Protein AF-A0A415ZKN6-F1 (afdb_monomer_lite)

Sequence (195 aa):
MIEQSSDIPFAVRVTPSPTLRLGMPMLWKLNRSRQDRISTGPELAVTGLQQKRRTMRYVYVLDMNGEPLMPTCRYGKVRRMLKSGQAKAVDTLPFTIQLLKPTKTRILQPVIAGQDPGRTNIGMAAVRSDGTELYRAHIETRNKEIVSLMNDRRSFRQASRRGERLARKRLAKKLHTTAKHLNAGSCRDARNRWQ

pLDDT: mean 75.55, std 24.26, range [34.19, 98.12]

Secondary structure (DSSP, 8-state):
---------------PPPP-------------------------------------PPEEEE-TTS-EEEEE--HHHHHHHHHTTSEEEEEETTEEEEESS--S------EEEEEEE-SSEEEEEEEETTS-EEEEEEEE-THHHHHHHHHHHHHHHHHHHHTHHHHHHHHHHHTT-------TTTTSTTSSS--

Foldseek 3Di:
DDDDDDDDDDDDDDDDDDDDDDDDDDDDDDDDDDDDDDDDDDPPPPVPPVVPPPPQQWEWEAELVRHTADTDSPVVVVVVCCVVVQWDFDDVVSTYIYGNDGDPDGDHADWDWDWDDDQFKIWIWIAGPVRDTNDIDIDGDPNVCVVVVVVVVVVVVVCVVVPPVVVVVVVCVVVVVPDDDPPPPPPPPPPPPPD

Structure (mmCIF, N/CA/C/O backbone):
data_AF-A0A415ZKN6-F1
#
_entry.id   AF-A0A415ZKN6-F1
#
loop_
_atom_site.group_PDB
_atom_site.id
_atom_site.type_symbol
_atom_site.label_atom_id
_atom_site.label_alt_id
_atom_site.label_comp_id
_atom_site.label_asym_id
_atom_site.label_entity_id
_atom_site.label_seq_id
_atom_site.pdbx_PDB_ins_code
_atom_site.Cartn_x
_atom_site.Cartn_y
_atom_site.Cartn_z
_atom_site.occupancy
_atom_site.B_iso_or_equiv
_atom_site.auth_seq_id
_atom_site.auth_comp_id
_atom_site.auth_asym_id
_atom_site.auth_atom_id
_atom_site.pdbx_PDB_model_num
ATOM 1 N N . MET A 1 1 ? 40.255 -0.067 -64.554 1.00 35.16 1 MET A N 1
ATOM 2 C CA . MET A 1 1 ? 39.042 0.067 -65.389 1.00 35.16 1 MET A CA 1
ATOM 3 C C . MET A 1 1 ? 37.884 -0.339 -64.487 1.00 35.16 1 MET A C 1
ATOM 5 O O . MET A 1 1 ? 37.926 -1.458 -64.000 1.00 35.16 1 MET A O 1
ATOM 9 N N . ILE A 1 2 ? 37.121 0.603 -63.910 1.00 37.59 2 ILE A N 1
ATOM 10 C CA . ILE A 1 2 ? 35.959 1.302 -64.525 1.00 37.59 2 ILE A CA 1
ATOM 11 C C . ILE A 1 2 ? 34.954 0.242 -65.003 1.00 37.59 2 ILE A C 1
ATOM 13 O O . ILE A 1 2 ? 35.349 -0.602 -65.793 1.00 37.59 2 ILE A O 1
ATOM 17 N N . GLU A 1 3 ? 33.683 0.161 -64.625 1.00 40.06 3 GLU A N 1
ATOM 18 C CA . GLU A 1 3 ? 32.726 0.905 -63.791 1.00 40.06 3 GLU A CA 1
ATOM 19 C C . GLU A 1 3 ? 31.516 -0.046 -63.669 1.00 40.06 3 GLU A C 1
ATOM 21 O O . GLU A 1 3 ? 31.255 -0.798 -64.608 1.00 40.06 3 GLU A O 1
ATOM 26 N N . GLN A 1 4 ? 30.736 0.003 -62.586 1.00 40.38 4 GLN A N 1
ATOM 27 C CA . GLN A 1 4 ? 29.326 -0.405 -62.654 1.00 40.38 4 GLN A CA 1
ATOM 28 C C . GLN A 1 4 ? 28.460 0.632 -61.925 1.00 40.38 4 GLN A C 1
ATOM 30 O O . GLN A 1 4 ? 28.419 0.700 -60.697 1.00 40.38 4 GLN A O 1
ATOM 35 N N . SER A 1 5 ? 27.836 1.464 -62.762 1.00 40.56 5 SER A N 1
ATOM 36 C CA . SER A 1 5 ? 26.604 2.256 -62.616 1.00 40.56 5 SER A CA 1
ATOM 37 C C . SER A 1 5 ? 25.546 1.568 -61.734 1.00 40.56 5 SER A C 1
ATOM 39 O O . SER A 1 5 ? 25.266 0.389 -61.933 1.00 40.56 5 SER A O 1
ATOM 41 N N . SER A 1 6 ? 25.090 2.167 -60.630 1.00 40.78 6 SER A N 1
ATOM 42 C CA . SER A 1 6 ? 24.059 3.218 -60.480 1.00 40.78 6 SER A CA 1
ATOM 43 C C . SER A 1 6 ? 22.604 2.702 -60.453 1.00 40.78 6 SER A C 1
ATOM 45 O O . SER A 1 6 ? 22.085 2.181 -61.433 1.00 40.78 6 SER A O 1
ATOM 47 N N . ASP A 1 7 ? 21.974 2.963 -59.303 1.00 40.09 7 ASP A N 1
ATOM 48 C CA . ASP A 1 7 ? 20.586 3.400 -59.102 1.00 40.09 7 ASP A CA 1
ATOM 49 C C . ASP A 1 7 ? 19.419 2.395 -59.196 1.00 40.09 7 ASP A C 1
ATOM 51 O O . ASP A 1 7 ? 18.936 2.018 -60.258 1.00 40.09 7 ASP A O 1
ATOM 55 N N . ILE A 1 8 ? 18.860 2.081 -58.018 1.00 48.31 8 ILE A N 1
ATOM 56 C CA . ILE A 1 8 ? 17.508 1.533 -57.828 1.00 48.31 8 ILE A CA 1
ATOM 57 C C . ILE A 1 8 ? 16.669 2.625 -57.142 1.00 48.31 8 ILE A C 1
ATOM 59 O O . ILE A 1 8 ? 17.034 3.043 -56.038 1.00 48.31 8 ILE A O 1
ATOM 63 N N . PRO A 1 9 ? 15.551 3.102 -57.722 1.00 49.75 9 PRO A N 1
ATOM 64 C CA . PRO A 1 9 ? 14.753 4.141 -57.089 1.00 49.75 9 PRO A CA 1
ATOM 65 C C . PRO A 1 9 ? 13.795 3.584 -56.027 1.00 49.75 9 PRO A C 1
ATOM 67 O O . PRO A 1 9 ? 13.021 2.649 -56.236 1.00 49.75 9 PRO A O 1
ATOM 70 N N . PHE A 1 10 ? 13.847 4.246 -54.876 1.00 37.41 10 PHE A N 1
ATOM 71 C CA . PHE A 1 10 ? 12.954 4.156 -53.730 1.00 37.41 10 PHE A CA 1
ATOM 72 C C . PHE A 1 10 ? 11.568 4.724 -54.085 1.00 37.41 10 PHE A C 1
ATOM 74 O O . PHE A 1 10 ? 11.415 5.926 -54.298 1.00 37.41 10 PHE A O 1
ATOM 81 N N . ALA A 1 11 ? 10.551 3.864 -54.158 1.00 37.53 11 ALA A N 1
ATOM 82 C CA . ALA A 1 11 ? 9.164 4.263 -54.373 1.00 37.53 11 ALA A CA 1
ATOM 83 C C . ALA A 1 11 ? 8.453 4.492 -53.028 1.00 37.53 11 ALA A C 1
ATOM 85 O O . ALA A 1 11 ? 8.197 3.548 -52.282 1.00 37.53 11 ALA A O 1
ATOM 86 N N . VAL A 1 12 ? 8.086 5.743 -52.740 1.00 40.84 12 VAL A N 1
ATOM 87 C CA . VAL A 1 12 ? 7.145 6.104 -51.668 1.00 40.84 12 VAL A CA 1
ATOM 88 C C . VAL A 1 12 ? 5.883 6.656 -52.314 1.00 40.84 12 VAL A C 1
ATOM 90 O O . VAL A 1 12 ? 5.915 7.679 -52.992 1.00 40.84 12 VAL A O 1
ATOM 93 N N . ARG A 1 13 ? 4.752 5.988 -52.086 1.00 35.88 13 ARG A N 1
ATOM 94 C CA . ARG A 1 13 ? 3.412 6.550 -52.287 1.00 35.88 13 ARG A CA 1
ATOM 95 C C . ARG A 1 13 ? 2.725 6.609 -50.935 1.00 35.88 13 ARG A C 1
ATOM 97 O O . ARG A 1 13 ? 2.494 5.536 -50.399 1.00 35.88 13 ARG A O 1
ATOM 104 N N . VAL A 1 14 ? 2.318 7.795 -50.469 1.00 40.50 14 VAL A N 1
ATOM 105 C CA . VAL A 1 14 ? 1.044 8.001 -49.746 1.00 40.50 14 VAL A CA 1
ATOM 106 C C . VAL A 1 14 ? 0.558 9.460 -49.926 1.00 40.50 14 VAL A C 1
ATOM 108 O O . VAL A 1 14 ? 1.151 10.391 -49.399 1.00 40.50 14 VAL A O 1
ATOM 111 N N . THR A 1 15 ? -0.492 9.577 -50.749 1.00 43.78 15 THR A N 1
ATOM 112 C CA . THR A 1 15 ? -1.658 10.498 -50.868 1.00 43.78 15 THR A CA 1
ATOM 113 C C . THR A 1 15 ? -1.652 11.994 -50.467 1.00 43.78 15 THR A C 1
ATOM 115 O O . THR A 1 15 ? -1.123 12.357 -49.420 1.00 43.78 15 THR A O 1
ATOM 118 N N . PRO A 1 16 ? -2.399 12.848 -51.213 1.00 43.16 16 PRO A N 1
ATOM 119 C CA . PRO A 1 16 ? -2.612 14.260 -50.892 1.00 43.16 16 PRO A CA 1
ATOM 120 C C . PRO A 1 16 ? -3.705 14.494 -49.832 1.00 43.16 16 PRO A C 1
ATOM 122 O O . PRO A 1 16 ? -4.690 13.763 -49.740 1.00 43.16 16 PRO A O 1
ATOM 125 N N . SER A 1 17 ? -3.522 15.570 -49.068 1.00 43.00 17 SER A N 1
ATOM 126 C CA . SER A 1 17 ? -4.467 16.134 -48.099 1.00 43.00 17 SER A CA 1
ATOM 127 C C . SER A 1 17 ? -5.475 17.066 -48.794 1.00 43.00 17 SER A C 1
ATOM 129 O O . SER A 1 17 ? -5.037 17.889 -49.602 1.00 43.00 17 SER A O 1
ATOM 131 N N . PRO A 1 18 ? -6.788 17.010 -48.497 1.00 54.03 18 PRO A N 1
ATOM 132 C CA . PRO A 1 18 ? -7.729 18.035 -48.925 1.00 54.03 18 PRO A CA 1
ATOM 133 C C . PRO A 1 18 ? -7.956 19.083 -47.825 1.00 54.03 18 PRO A C 1
ATOM 135 O O . PRO A 1 18 ? -8.343 18.778 -46.696 1.00 54.03 18 PRO A O 1
ATOM 138 N N . THR A 1 19 ? -7.748 20.346 -48.180 1.00 47.00 19 THR A N 1
ATOM 139 C CA . THR A 1 19 ? -8.060 21.526 -47.371 1.00 47.00 19 THR A CA 1
ATOM 140 C C . THR A 1 19 ? -9.524 21.968 -47.523 1.00 47.00 19 THR A C 1
ATOM 142 O O . THR A 1 19 ? -10.065 21.978 -48.623 1.00 47.00 19 THR A O 1
ATOM 145 N N . LEU A 1 20 ? -10.074 22.451 -46.398 1.00 41.72 20 LEU A N 1
ATOM 146 C CA . LEU A 1 20 ? -11.120 23.479 -46.221 1.00 41.72 20 LEU A CA 1
ATOM 147 C C . LEU A 1 20 ? -12.544 23.213 -46.741 1.00 41.72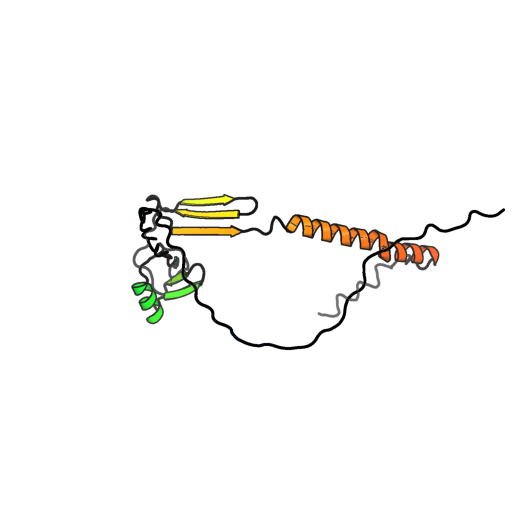 20 LEU A C 1
ATOM 149 O O . LEU A 1 20 ? -12.777 23.286 -47.939 1.00 41.72 20 LEU A O 1
ATOM 153 N N . ARG A 1 21 ? -13.531 23.190 -45.824 1.00 39.72 21 ARG A N 1
ATOM 154 C CA . ARG A 1 21 ? -14.775 23.982 -45.957 1.00 39.72 21 ARG A CA 1
ATOM 155 C C . ARG A 1 21 ? -15.319 24.441 -44.599 1.00 39.72 21 ARG A C 1
ATOM 157 O O . ARG A 1 21 ? -15.283 23.727 -43.605 1.00 39.72 21 ARG A O 1
ATOM 164 N N . LEU A 1 22 ? -15.779 25.686 -44.634 1.00 39.78 22 LEU A N 1
ATOM 165 C CA . LEU A 1 22 ? -16.387 26.515 -43.602 1.00 39.78 22 LEU A CA 1
ATOM 166 C C . LEU A 1 22 ? -17.760 25.998 -43.135 1.00 39.78 22 LEU A C 1
ATOM 168 O O . LEU A 1 22 ? -18.517 25.462 -43.934 1.00 39.78 22 LEU A O 1
ATOM 172 N N . GLY A 1 23 ? -18.052 26.257 -41.854 1.00 37.75 23 GLY A N 1
ATOM 173 C CA . GLY A 1 23 ? -19.313 26.775 -41.294 1.00 37.75 23 GLY A CA 1
ATOM 174 C C . GLY A 1 23 ? -20.670 26.230 -41.762 1.00 37.75 23 GLY A C 1
ATOM 175 O O . GLY A 1 23 ? -21.054 26.419 -42.907 1.00 37.75 23 GLY A O 1
ATOM 176 N N . MET A 1 24 ? -21.466 25.721 -40.812 1.00 40.75 24 MET A N 1
ATOM 177 C CA . MET A 1 24 ? -22.713 26.346 -40.308 1.00 40.75 24 MET A CA 1
ATOM 178 C C . MET A 1 24 ? -23.505 25.347 -39.426 1.00 40.75 24 MET A C 1
ATOM 180 O O . MET A 1 24 ? -23.668 24.194 -39.821 1.00 40.75 24 MET A O 1
ATOM 184 N N . PRO A 1 25 ? -24.028 25.758 -38.252 1.00 57.97 25 PRO A N 1
ATOM 185 C CA . PRO A 1 25 ? -24.950 24.963 -37.441 1.00 57.97 25 PRO A CA 1
ATOM 186 C C . PRO A 1 25 ? -26.413 25.381 -37.687 1.00 57.97 25 PRO A C 1
ATOM 188 O O . PRO A 1 25 ? -26.702 26.572 -37.751 1.00 57.97 25 PRO A O 1
ATOM 191 N N . MET A 1 26 ? -27.360 24.435 -37.751 1.00 36.62 26 MET A N 1
ATOM 192 C CA . MET A 1 26 ? -28.777 24.733 -37.478 1.00 36.62 26 MET A CA 1
ATOM 193 C C . MET A 1 26 ? -29.618 23.484 -37.155 1.00 36.62 26 MET A C 1
ATOM 195 O O . MET A 1 26 ? -29.963 22.676 -38.009 1.00 36.62 26 MET A O 1
ATOM 199 N N . LEU A 1 27 ? -29.895 23.337 -35.862 1.00 37.38 27 LEU A N 1
ATOM 200 C CA . LEU A 1 27 ? -31.212 23.188 -35.235 1.00 37.38 27 LEU A CA 1
ATOM 201 C C . LEU A 1 27 ? -32.427 22.748 -36.115 1.00 37.38 27 LEU A C 1
ATOM 203 O O . LEU A 1 27 ? -32.936 23.516 -36.919 1.00 37.38 27 LEU A O 1
ATOM 207 N N . TRP A 1 28 ? -32.956 21.558 -35.776 1.00 36.69 28 TRP A N 1
ATOM 208 C CA . TRP A 1 28 ? -34.359 21.076 -35.804 1.00 36.69 28 TRP A CA 1
ATOM 209 C C . TRP A 1 28 ? -35.094 20.879 -37.140 1.00 36.69 28 TRP A C 1
ATOM 211 O O . TRP A 1 28 ? -35.542 21.837 -37.755 1.00 36.69 28 TRP A O 1
ATOM 221 N N . LYS A 1 29 ? -35.500 19.623 -37.397 1.00 35.69 29 LYS A N 1
ATOM 222 C CA . LYS A 1 29 ? -36.924 19.294 -37.607 1.00 35.69 29 LYS A CA 1
ATOM 223 C C . LYS A 1 29 ? -37.306 17.960 -36.957 1.00 35.69 29 LYS A C 1
ATOM 225 O O . LYS A 1 29 ? -36.869 16.885 -37.343 1.00 35.69 29 LYS A O 1
ATOM 230 N N . LEU A 1 30 ? -38.165 18.108 -35.958 1.00 38.34 30 LEU A N 1
ATOM 231 C CA . LEU A 1 30 ? -39.196 17.191 -35.495 1.00 38.34 30 LEU A CA 1
ATOM 232 C C . LEU A 1 30 ? -39.867 16.448 -36.669 1.00 38.34 30 LEU A C 1
ATOM 234 O O . LEU A 1 30 ? -40.397 17.109 -37.560 1.00 38.34 30 LEU A O 1
ATOM 238 N N . ASN A 1 31 ? -39.961 15.114 -36.626 1.00 37.59 31 ASN A N 1
ATOM 239 C CA . ASN A 1 31 ? -41.210 14.482 -37.043 1.00 37.59 31 ASN A CA 1
ATOM 240 C C . ASN A 1 31 ? -41.491 13.143 -36.356 1.00 37.59 31 ASN A C 1
ATOM 242 O O . ASN A 1 31 ? -40.626 12.299 -36.149 1.00 37.59 31 ASN A O 1
ATOM 246 N N . ARG A 1 32 ? -42.758 13.029 -35.976 1.00 38.38 32 ARG A N 1
ATOM 247 C CA . ARG A 1 32 ? -43.407 12.023 -35.146 1.00 38.38 32 ARG A CA 1
ATOM 248 C C . ARG A 1 32 ? -44.138 11.046 -36.065 1.00 38.38 32 ARG A C 1
ATOM 250 O O . ARG A 1 32 ? -45.023 11.467 -36.795 1.00 38.38 32 ARG A O 1
ATOM 257 N N . SER A 1 33 ? -43.832 9.759 -35.966 1.00 36.94 33 SER A N 1
ATOM 258 C CA . SER A 1 33 ? -44.688 8.639 -36.401 1.00 36.94 33 SER A CA 1
ATOM 259 C C . SER A 1 33 ? -44.221 7.424 -35.565 1.00 36.94 33 SER A C 1
ATOM 261 O O . SER A 1 33 ? -43.026 7.171 -35.526 1.00 36.94 33 SER A O 1
ATOM 263 N N . ARG A 1 34 ? -44.977 6.811 -34.626 1.00 41.28 34 ARG A N 1
ATOM 264 C CA . ARG A 1 34 ? -46.252 6.059 -34.770 1.00 41.28 34 ARG A CA 1
ATOM 265 C C . ARG A 1 34 ? -46.191 5.301 -36.099 1.00 41.28 34 ARG A C 1
ATOM 267 O O . ARG A 1 34 ? -46.304 5.954 -37.117 1.00 41.28 34 ARG A O 1
ATOM 274 N N . GLN A 1 35 ? -45.884 4.015 -36.193 1.00 34.19 35 GLN A N 1
ATOM 275 C CA . GLN A 1 35 ? -46.257 2.800 -35.463 1.00 34.19 35 GLN A CA 1
ATOM 276 C C . GLN A 1 35 ? -44.985 1.904 -35.391 1.00 34.19 35 GLN A C 1
ATOM 278 O O . GLN A 1 35 ? -44.079 2.086 -36.189 1.00 34.19 35 GLN A O 1
ATOM 283 N N . ASP A 1 36 ? -44.746 1.074 -34.374 1.00 36.03 36 ASP A N 1
ATOM 284 C CA . ASP A 1 36 ? -45.276 -0.289 -34.345 1.00 36.03 36 ASP A CA 1
ATOM 285 C C . ASP A 1 36 ? -45.350 -0.851 -32.922 1.00 36.03 36 ASP A C 1
ATOM 287 O O . ASP A 1 36 ? -44.388 -0.885 -32.155 1.00 36.03 36 ASP A O 1
ATOM 291 N N . ARG A 1 37 ? -46.557 -1.315 -32.598 1.00 38.09 37 ARG A N 1
ATOM 292 C CA . ARG A 1 37 ? -46.845 -2.260 -31.527 1.00 38.09 37 ARG A CA 1
ATOM 293 C C . ARG A 1 37 ? -46.525 -3.651 -32.060 1.00 38.09 37 ARG A C 1
ATOM 295 O O . ARG A 1 37 ? -47.248 -4.125 -32.929 1.00 38.09 37 ARG A O 1
ATOM 302 N N . ILE A 1 38 ? -45.544 -4.326 -31.475 1.00 40.66 38 ILE A N 1
ATOM 303 C CA . ILE A 1 38 ? -45.529 -5.789 -31.435 1.00 40.66 38 ILE A CA 1
ATOM 304 C C . ILE A 1 38 ? -45.390 -6.193 -29.973 1.00 40.66 38 ILE A C 1
ATOM 306 O O . ILE A 1 38 ? -44.373 -5.972 -29.321 1.00 40.66 38 ILE A O 1
ATOM 310 N N . SER A 1 39 ? -46.488 -6.739 -29.467 1.00 39.75 39 SER A N 1
ATOM 311 C CA . SER A 1 39 ? -46.607 -7.450 -28.206 1.00 39.75 39 SER A CA 1
ATOM 312 C C . SER A 1 39 ? -45.724 -8.696 -28.232 1.00 39.75 39 SER A C 1
ATOM 314 O O . SER A 1 39 ? -46.033 -9.664 -28.924 1.00 39.75 39 SER A O 1
ATOM 316 N N . THR A 1 40 ? -44.652 -8.684 -27.449 1.00 41.97 40 THR A N 1
ATOM 317 C CA . THR A 1 40 ? -44.011 -9.901 -26.945 1.00 41.97 40 THR A CA 1
ATOM 318 C C . THR A 1 40 ? -44.282 -9.954 -25.441 1.00 41.97 40 THR A C 1
ATOM 320 O O . THR A 1 40 ? -44.378 -8.913 -24.794 1.00 41.97 40 THR A O 1
ATOM 323 N N . GLY A 1 41 ? -44.603 -11.153 -24.948 1.00 43.81 41 GLY A N 1
ATOM 324 C CA . GLY A 1 41 ? -45.258 -11.407 -23.661 1.00 43.81 41 GLY A CA 1
ATOM 325 C C . GLY A 1 41 ? -44.463 -10.986 -22.418 1.00 43.81 41 GLY A C 1
ATOM 326 O O . GLY A 1 41 ? -43.408 -10.368 -22.529 1.00 43.81 41 GLY A O 1
ATOM 327 N N . PRO A 1 42 ? -44.972 -11.298 -21.213 1.00 42.91 42 PRO A N 1
ATOM 328 C CA . PRO A 1 42 ? -44.372 -10.830 -19.977 1.00 42.91 42 PRO A CA 1
ATOM 329 C C . PRO A 1 42 ? -43.028 -11.530 -19.780 1.00 42.91 42 PRO A C 1
ATOM 331 O O . PRO A 1 42 ? -42.961 -12.682 -19.352 1.00 42.91 42 PRO A O 1
ATOM 334 N N . GLU A 1 43 ? -41.946 -10.827 -20.090 1.00 43.28 43 GLU A N 1
ATOM 335 C CA . GLU A 1 43 ? -40.645 -11.138 -19.528 1.00 43.28 43 GLU A CA 1
ATOM 336 C C . GLU A 1 43 ? -40.803 -10.987 -18.016 1.00 43.28 43 GLU A C 1
ATOM 338 O O . GLU A 1 43 ? -41.068 -9.896 -17.504 1.00 43.28 43 GLU A O 1
ATOM 343 N N . LEU A 1 44 ? -40.771 -12.122 -17.318 1.00 46.12 44 LEU A N 1
ATOM 344 C CA . LEU A 1 44 ? -40.759 -12.195 -15.868 1.00 46.12 44 LEU A CA 1
ATOM 345 C C . LEU A 1 44 ? -39.671 -11.244 -15.381 1.00 46.12 44 LEU A C 1
ATOM 347 O O . LEU A 1 44 ? -38.481 -11.544 -15.470 1.00 46.12 44 LEU A O 1
ATOM 351 N N . ALA A 1 45 ? -40.098 -10.082 -14.893 1.00 43.12 45 ALA A N 1
ATOM 352 C CA . ALA A 1 45 ? -39.248 -9.135 -14.218 1.00 43.12 45 ALA A CA 1
ATOM 353 C C . ALA A 1 45 ? -38.714 -9.835 -12.968 1.00 43.12 45 ALA A C 1
ATOM 355 O O . ALA A 1 45 ? -39.304 -9.769 -11.891 1.00 43.12 45 ALA A O 1
ATOM 356 N N . VAL A 1 46 ? -37.579 -10.521 -13.107 1.00 43.78 46 VAL A N 1
ATOM 357 C CA . VAL A 1 46 ? -36.691 -10.780 -11.986 1.00 43.78 46 VAL A CA 1
ATOM 358 C C . VAL A 1 46 ? -36.204 -9.398 -11.596 1.00 43.78 46 VAL A C 1
ATOM 360 O O . VAL A 1 46 ? -35.209 -8.889 -12.106 1.00 43.78 46 VAL A O 1
ATOM 363 N N . THR A 1 47 ? -36.987 -8.741 -10.743 1.00 45.50 47 THR A N 1
ATOM 364 C CA . THR A 1 47 ? -36.596 -7.544 -10.022 1.00 45.50 47 THR A CA 1
ATOM 365 C C . THR A 1 47 ? -35.345 -7.918 -9.254 1.00 45.50 47 THR A C 1
ATOM 367 O O . THR A 1 47 ? -35.404 -8.443 -8.141 1.00 45.50 47 THR A O 1
ATOM 370 N N . GLY A 1 48 ? -34.196 -7.700 -9.887 1.00 41.34 48 GLY A N 1
ATOM 371 C CA . GLY A 1 48 ? -32.914 -7.679 -9.232 1.00 41.34 48 GLY A CA 1
ATOM 372 C C . GLY A 1 48 ? -32.989 -6.559 -8.215 1.00 41.34 48 GLY A C 1
ATOM 373 O O . GLY A 1 48 ? -32.698 -5.406 -8.522 1.00 41.34 48 GLY A O 1
ATOM 374 N N . LEU A 1 49 ? -33.398 -6.901 -6.994 1.00 43.53 49 LEU A N 1
ATOM 375 C CA . LEU A 1 49 ? -32.977 -6.198 -5.799 1.00 43.53 49 LEU A CA 1
ATOM 376 C C . LEU A 1 49 ? -31.456 -6.250 -5.844 1.00 43.53 49 LEU A C 1
ATOM 378 O O . LEU A 1 49 ? -30.829 -7.171 -5.325 1.00 43.53 49 LEU A O 1
ATOM 382 N N . GLN A 1 50 ? -30.858 -5.283 -6.533 1.00 51.59 50 GLN A N 1
ATOM 383 C CA . GLN A 1 50 ? -29.441 -5.021 -6.472 1.00 51.59 50 GLN A CA 1
ATOM 384 C C . GLN A 1 50 ? -29.241 -4.542 -5.043 1.00 51.59 50 GLN A C 1
ATOM 386 O O . GLN A 1 50 ? -29.371 -3.358 -4.733 1.00 51.59 50 GLN A O 1
ATOM 391 N N . GLN A 1 51 ? -29.081 -5.506 -4.132 1.00 52.91 51 GLN A N 1
ATOM 392 C CA . GLN A 1 51 ? -28.802 -5.271 -2.733 1.00 52.91 51 GLN A CA 1
ATOM 393 C C . GLN A 1 51 ? -27.611 -4.337 -2.750 1.00 52.91 51 GLN A C 1
ATOM 395 O O . GLN A 1 51 ? -26.507 -4.729 -3.129 1.00 52.91 51 GLN A O 1
ATOM 400 N N . LYS A 1 52 ? -27.868 -3.066 -2.440 1.00 46.03 52 LYS A N 1
ATOM 401 C CA . LYS A 1 52 ? -26.858 -2.028 -2.333 1.00 46.03 52 LYS A CA 1
ATOM 402 C C . LYS A 1 52 ? -25.957 -2.484 -1.199 1.00 46.03 52 LYS A C 1
ATOM 404 O O . LYS A 1 52 ? -26.227 -2.174 -0.039 1.00 46.03 52 LYS A O 1
ATOM 409 N N . ARG A 1 53 ? -24.954 -3.313 -1.514 1.00 55.72 53 ARG A N 1
ATOM 410 C CA . ARG A 1 53 ? -23.997 -3.851 -0.551 1.00 55.72 53 ARG A CA 1
ATOM 411 C C . ARG A 1 53 ? -23.335 -2.622 0.032 1.00 55.72 53 ARG A C 1
ATOM 413 O O . ARG A 1 53 ? -22.509 -1.986 -0.617 1.00 55.72 53 ARG A O 1
ATOM 420 N N . ARG A 1 54 ? -23.772 -2.217 1.225 1.00 57.41 54 ARG A N 1
ATOM 421 C CA . ARG A 1 54 ? -23.095 -1.172 1.980 1.00 57.41 54 ARG A CA 1
ATOM 422 C C . ARG A 1 54 ? -21.701 -1.730 2.199 1.00 57.41 54 ARG A C 1
ATOM 424 O O . ARG A 1 54 ? -21.536 -2.664 2.975 1.00 57.41 54 ARG A O 1
ATOM 431 N N . THR A 1 55 ? -20.720 -1.229 1.458 1.00 63.91 55 THR A N 1
ATOM 432 C CA . THR A 1 55 ? -19.318 -1.568 1.679 1.00 63.91 55 THR A CA 1
ATOM 433 C C . THR A 1 55 ? -18.956 -1.032 3.054 1.00 63.91 55 THR A C 1
ATOM 435 O O . THR A 1 55 ? -18.657 0.153 3.214 1.00 63.91 55 THR A O 1
ATOM 438 N N . MET A 1 56 ? -19.080 -1.886 4.065 1.00 66.94 56 MET A N 1
ATOM 439 C CA . MET A 1 56 ? -18.676 -1.596 5.430 1.00 66.94 56 MET A CA 1
ATOM 440 C C . MET A 1 56 ? -17.151 -1.541 5.442 1.00 66.94 56 MET A C 1
ATOM 442 O O . MET A 1 56 ? -16.485 -2.568 5.423 1.00 66.94 56 MET A O 1
ATOM 446 N N . ARG A 1 57 ? -16.587 -0.330 5.412 1.00 84.38 57 ARG A N 1
ATOM 447 C CA . ARG A 1 57 ? -15.136 -0.135 5.528 1.00 84.38 57 ARG A CA 1
ATOM 448 C C . ARG A 1 57 ? -14.753 -0.142 6.999 1.00 84.38 57 ARG A C 1
ATOM 450 O O . ARG A 1 57 ? -15.340 0.609 7.775 1.00 84.38 57 ARG A O 1
ATOM 457 N N . TYR A 1 58 ? -13.806 -0.974 7.398 1.00 94.06 58 TYR A N 1
ATOM 458 C CA . TYR A 1 58 ? -13.287 -0.952 8.762 1.00 94.06 58 TYR A CA 1
ATOM 459 C C . TYR A 1 58 ? -12.488 0.328 9.033 1.00 94.06 58 TYR A C 1
ATOM 461 O O . TYR A 1 58 ? -11.861 0.882 8.132 1.00 94.06 58 TYR A O 1
ATOM 469 N N . VAL A 1 59 ? -12.522 0.790 10.283 1.00 96.06 59 VAL A N 1
ATOM 470 C CA . VAL A 1 59 ? -11.550 1.754 10.807 1.00 96.06 59 VAL A CA 1
ATOM 471 C C . VAL A 1 59 ? -10.498 0.968 11.571 1.00 96.06 59 VAL A C 1
ATOM 473 O O . VAL A 1 59 ? -10.842 0.272 12.533 1.00 96.06 59 VAL A O 1
ATOM 476 N N . TYR A 1 60 ? -9.243 1.078 11.152 1.00 96.44 60 TYR A N 1
ATOM 477 C CA . TYR A 1 60 ? -8.120 0.449 11.841 1.00 96.44 60 TYR A CA 1
ATOM 478 C C . TYR A 1 60 ? -7.723 1.305 13.037 1.00 96.44 60 TYR A C 1
ATOM 480 O O . TYR A 1 60 ? -7.832 2.533 13.002 1.00 96.44 60 TYR A O 1
ATOM 488 N N . VAL A 1 61 ? -7.338 0.652 14.127 1.00 96.19 61 VAL A N 1
ATOM 489 C CA . VAL A 1 61 ? -7.107 1.315 15.409 1.00 96.19 61 VAL A CA 1
ATOM 490 C C . VAL A 1 61 ? -5.725 0.938 15.906 1.00 96.19 61 VAL A C 1
ATOM 492 O O . VAL A 1 61 ? -5.402 -0.242 15.992 1.00 96.19 61 VAL A O 1
ATOM 495 N N . LEU A 1 62 ? -4.935 1.945 16.250 1.00 96.62 62 LEU A N 1
ATOM 496 C CA . LEU A 1 62 ? -3.668 1.807 16.948 1.00 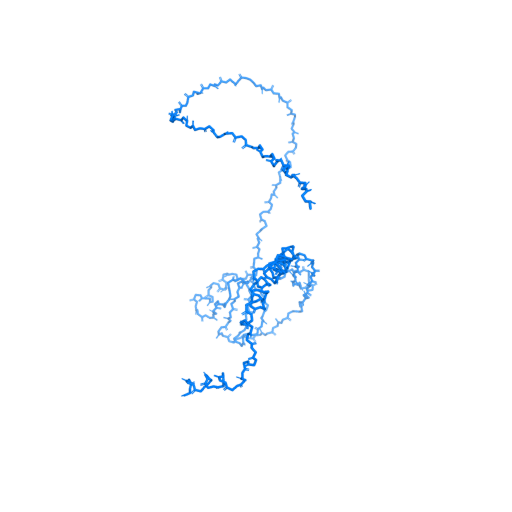96.62 62 LEU A CA 1
ATOM 497 C C . LEU A 1 62 ? -3.844 2.268 18.394 1.00 96.62 62 LEU A C 1
ATOM 499 O O . LEU A 1 62 ? -4.564 3.234 18.670 1.00 96.62 62 LEU A O 1
ATOM 503 N N . ASP A 1 63 ? -3.180 1.583 19.311 1.00 95.81 63 ASP A N 1
ATOM 504 C CA . ASP A 1 63 ? -3.070 1.999 20.703 1.00 95.81 63 ASP A CA 1
ATOM 505 C C . ASP A 1 63 ? -2.176 3.244 20.839 1.00 95.81 63 ASP A C 1
ATOM 507 O O . ASP A 1 63 ? -1.536 3.697 19.884 1.00 95.81 63 ASP A O 1
ATOM 511 N N . MET A 1 64 ? -2.085 3.788 22.049 1.00 94.69 64 MET A N 1
ATOM 512 C CA . MET A 1 64 ? -1.260 4.957 22.356 1.00 94.69 64 MET A CA 1
ATOM 513 C C . MET A 1 64 ? 0.221 4.747 22.008 1.00 94.69 64 MET A C 1
ATOM 515 O O . MET A 1 64 ? 0.865 5.659 21.496 1.00 94.69 64 MET A O 1
ATOM 519 N N . ASN A 1 65 ? 0.713 3.514 22.157 1.00 93.19 65 ASN A N 1
ATOM 520 C CA . ASN A 1 65 ? 2.079 3.113 21.804 1.00 93.19 65 ASN A CA 1
ATOM 521 C C . ASN A 1 65 ? 2.269 2.815 20.302 1.00 93.19 65 ASN A C 1
ATOM 523 O O . ASN A 1 65 ? 3.365 2.464 19.881 1.00 93.19 65 ASN A O 1
ATOM 527 N N . GLY A 1 66 ? 1.214 2.926 19.486 1.00 93.06 66 GLY A N 1
ATOM 528 C CA . GLY A 1 66 ? 1.254 2.634 18.047 1.00 93.06 66 GLY A CA 1
ATOM 529 C C . GLY A 1 66 ? 1.032 1.161 17.694 1.00 93.06 66 GLY A C 1
ATOM 530 O O . GLY A 1 66 ? 1.056 0.801 16.522 1.00 93.06 66 GLY A O 1
ATOM 531 N N . GLU A 1 67 ? 0.780 0.306 18.682 1.00 94.19 67 GLU A N 1
ATOM 532 C CA . GLU A 1 67 ? 0.535 -1.114 18.448 1.00 94.19 67 GLU A CA 1
ATOM 533 C C . GLU A 1 67 ? -0.9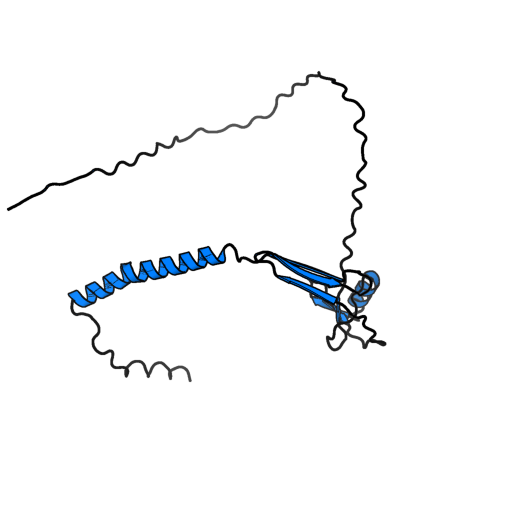05 -1.374 17.964 1.00 94.19 67 GLU A C 1
ATOM 535 O O . GLU A 1 67 ? -1.838 -0.704 18.416 1.00 94.19 67 GLU A O 1
ATOM 540 N N . PRO A 1 68 ? -1.125 -2.339 17.056 1.00 94.12 68 PRO A N 1
ATOM 541 C CA . PRO A 1 68 ? -2.429 -2.546 16.437 1.00 94.12 68 PRO A CA 1
ATOM 542 C C . PRO A 1 68 ? -3.465 -3.147 17.398 1.00 94.12 68 PRO A C 1
ATOM 544 O O . PRO A 1 68 ? -3.200 -4.102 18.130 1.00 94.12 68 PRO A O 1
ATOM 547 N N . LEU A 1 69 ? -4.685 -2.610 17.335 1.00 94.56 69 LEU A N 1
ATOM 548 C CA . LEU A 1 69 ? -5.887 -3.122 17.990 1.00 94.56 69 LEU A CA 1
ATOM 549 C C . LEU A 1 69 ? -6.894 -3.642 16.956 1.00 94.56 69 LEU A C 1
ATOM 551 O O . LEU A 1 69 ? -6.776 -3.400 15.753 1.00 94.56 69 LEU A O 1
ATOM 555 N N . MET A 1 70 ? -7.932 -4.336 17.432 1.00 94.00 70 MET A N 1
ATOM 556 C CA . MET A 1 70 ? -8.990 -4.827 16.550 1.00 94.00 70 MET A CA 1
ATOM 557 C C . MET A 1 70 ? -9.680 -3.678 15.793 1.00 94.00 70 MET A C 1
ATOM 559 O O . MET A 1 70 ? -10.082 -2.683 16.410 1.00 94.00 70 MET A O 1
ATOM 563 N N . PRO A 1 71 ? -9.891 -3.818 14.471 1.00 94.75 71 PRO A N 1
ATOM 564 C CA . PRO A 1 71 ? -10.594 -2.813 13.691 1.00 94.75 71 PRO A CA 1
ATOM 565 C C . PRO A 1 71 ? -12.061 -2.701 14.117 1.00 94.75 71 PRO A C 1
ATOM 567 O O . PRO A 1 71 ? -12.691 -3.672 14.549 1.00 94.75 71 PRO A O 1
ATOM 570 N N . THR A 1 72 ? -12.640 -1.511 13.958 1.00 93.94 72 THR A N 1
ATOM 571 C CA . THR A 1 72 ? -14.009 -1.219 14.396 1.00 93.94 72 THR A CA 1
ATOM 572 C C . THR A 1 72 ? -14.891 -0.679 13.274 1.00 93.94 72 THR A C 1
ATOM 574 O O . THR A 1 72 ? -14.457 0.097 12.427 1.00 93.94 72 THR A O 1
ATOM 577 N N . CYS A 1 73 ? -16.176 -1.038 13.310 1.00 93.62 73 CYS A N 1
ATOM 578 C CA . CYS A 1 73 ? -17.226 -0.435 12.480 1.00 93.62 73 CYS A CA 1
ATOM 579 C C . CYS A 1 73 ? -18.013 0.651 13.233 1.00 93.62 73 CYS A C 1
ATOM 581 O O . CYS A 1 73 ? -19.005 1.174 12.727 1.00 93.62 73 CYS A O 1
ATOM 583 N N . ARG A 1 74 ? -17.627 0.995 14.473 1.00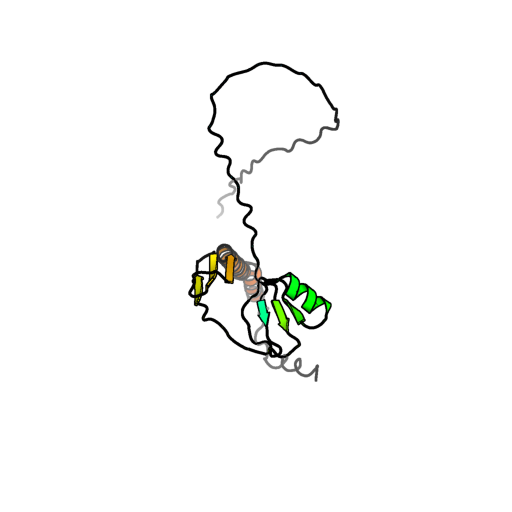 93.81 74 ARG A N 1
ATOM 584 C CA . ARG A 1 74 ? -18.360 1.957 15.317 1.00 93.81 74 ARG A CA 1
ATOM 585 C C . ARG A 1 74 ? -18.057 3.401 14.908 1.00 93.81 74 ARG A C 1
ATOM 587 O O . ARG A 1 74 ? -17.541 4.188 15.703 1.00 93.81 74 ARG A O 1
ATOM 594 N N . TYR A 1 75 ? -18.428 3.780 13.687 1.00 94.56 75 TYR A N 1
ATOM 595 C CA . TYR A 1 75 ? -18.098 5.080 13.089 1.00 94.56 75 TYR A CA 1
ATOM 596 C C . TYR A 1 75 ? -18.541 6.277 13.940 1.00 94.56 75 TYR A C 1
ATOM 598 O O . TYR A 1 75 ? -17.817 7.260 14.056 1.00 94.56 75 TYR A O 1
ATOM 606 N N . GLY A 1 76 ? -19.712 6.198 14.582 1.00 95.88 76 GLY A N 1
ATOM 607 C CA . GLY A 1 76 ? -20.198 7.261 15.468 1.00 95.88 76 GLY A CA 1
ATOM 608 C C . GLY A 1 76 ? -19.336 7.449 16.722 1.00 95.88 76 GLY A C 1
ATOM 609 O O . GLY A 1 76 ? -19.176 8.571 17.198 1.00 95.88 76 GLY A O 1
ATOM 610 N N . LYS A 1 77 ? -18.741 6.370 17.248 1.00 95.12 77 LYS A N 1
ATOM 611 C CA . LYS A 1 77 ? -17.778 6.458 18.354 1.00 95.12 77 LYS A CA 1
ATOM 612 C C . LYS A 1 77 ? -16.476 7.084 17.861 1.00 95.12 77 LYS A C 1
ATOM 614 O O . LYS A 1 77 ? -16.036 8.060 18.454 1.00 95.12 77 LYS A O 1
ATOM 619 N N . VAL A 1 78 ? -15.937 6.590 16.747 1.00 96.00 78 VAL A N 1
ATOM 620 C CA . VAL A 1 78 ? -14.705 7.115 16.136 1.00 96.00 78 VAL A CA 1
ATOM 621 C C . VAL A 1 78 ? -14.814 8.618 15.866 1.00 96.00 78 VAL A C 1
ATOM 623 O O . VAL A 1 78 ? -13.962 9.379 16.308 1.00 96.00 78 VAL A O 1
ATOM 626 N N . ARG A 1 79 ? -15.905 9.077 15.239 1.00 96.50 79 ARG A N 1
ATOM 627 C CA . ARG A 1 79 ? -16.127 10.511 14.983 1.00 96.50 79 ARG A CA 1
ATOM 628 C C . ARG A 1 79 ? -16.147 11.347 16.262 1.00 96.50 79 ARG A C 1
ATOM 630 O O . ARG A 1 79 ? -15.556 12.419 16.286 1.00 96.50 79 ARG A O 1
ATOM 637 N N . ARG A 1 80 ? -16.807 10.873 17.326 1.00 97.25 80 ARG A N 1
ATOM 638 C CA . ARG A 1 80 ? -16.819 11.567 18.626 1.00 97.25 80 ARG A CA 1
ATOM 639 C C . ARG A 1 80 ? -15.435 11.597 19.268 1.00 97.25 80 ARG A C 1
ATOM 641 O O . ARG A 1 80 ? -15.063 12.624 19.820 1.00 97.25 80 ARG A O 1
ATOM 648 N N . MET A 1 81 ? -14.667 10.514 19.170 1.00 96.25 81 MET A N 1
ATOM 649 C CA . MET A 1 81 ? -13.297 10.456 19.692 1.00 96.25 81 MET A CA 1
ATOM 650 C C . MET A 1 81 ? -12.366 11.429 18.967 1.00 96.25 81 MET A C 1
ATOM 652 O O . MET A 1 81 ? -11.630 12.148 19.631 1.00 96.25 81 MET A O 1
ATOM 656 N N . LEU A 1 82 ? -12.456 11.512 17.636 1.00 96.94 82 LEU A N 1
ATOM 657 C CA . LEU A 1 82 ? -11.695 12.483 16.844 1.00 96.94 82 LEU A CA 1
ATOM 658 C C . LEU A 1 82 ? -12.092 13.926 17.198 1.00 96.94 82 LEU A C 1
ATOM 660 O O . LEU A 1 82 ? -11.227 14.749 17.465 1.00 96.94 82 LEU A O 1
ATOM 664 N N . LYS A 1 83 ? -13.399 14.223 17.287 1.00 97.31 83 LYS A N 1
ATOM 665 C CA . LYS A 1 83 ? -13.893 15.560 17.672 1.00 97.31 83 LYS A CA 1
ATOM 666 C C . LYS A 1 83 ? -13.489 15.975 19.088 1.00 97.31 83 LYS A C 1
ATOM 668 O O . LYS A 1 83 ? -13.257 17.148 19.329 1.00 97.31 83 LYS A O 1
ATOM 673 N N . SER A 1 84 ? -13.439 15.026 20.020 1.00 96.62 84 SER A N 1
ATOM 674 C CA . SER A 1 84 ? -13.066 15.282 21.419 1.00 96.62 84 SER A CA 1
ATOM 675 C C . SER A 1 84 ? -11.557 15.206 21.680 1.00 96.62 84 SER A C 1
ATOM 677 O O . SER A 1 84 ? -11.152 15.264 22.837 1.00 96.62 84 SER A O 1
ATOM 679 N N . GLY A 1 85 ? -10.725 15.026 20.644 1.00 95.56 85 GLY A N 1
ATOM 680 C CA . GLY A 1 85 ? -9.267 14.935 20.786 1.00 95.56 85 GLY A CA 1
ATOM 681 C C . GLY A 1 85 ? -8.778 13.686 21.528 1.00 95.56 85 GLY A C 1
ATOM 682 O O . GLY A 1 85 ? -7.673 13.671 22.052 1.00 95.56 85 GLY A O 1
ATOM 683 N N . GLN A 1 86 ? -9.587 12.625 21.607 1.00 95.44 86 GLN A N 1
ATOM 684 C CA . GLN A 1 86 ? -9.208 11.363 22.266 1.00 95.44 86 GLN A CA 1
ATOM 685 C C . GLN A 1 86 ? -8.465 10.398 21.338 1.00 95.44 86 GLN A C 1
ATOM 687 O O . GLN A 1 86 ? -7.893 9.406 21.792 1.00 95.44 86 GLN A O 1
ATOM 692 N N . ALA A 1 87 ? -8.520 10.657 20.037 1.00 97.06 87 ALA A N 1
ATOM 693 C CA . ALA A 1 87 ? -7.804 9.925 19.010 1.00 97.06 87 ALA A CA 1
ATOM 694 C C . ALA A 1 87 ? -7.362 10.905 17.922 1.00 97.06 87 ALA A C 1
ATOM 696 O O . ALA A 1 87 ? -8.004 11.939 17.724 1.00 97.06 87 ALA A O 1
ATOM 697 N N . LYS A 1 88 ? -6.314 10.547 17.188 1.00 97.31 88 LYS A N 1
ATOM 698 C CA . LYS A 1 88 ? -5.862 11.250 15.984 1.00 97.31 88 LYS A CA 1
ATOM 699 C C . LYS A 1 88 ? -5.995 10.339 14.769 1.00 97.31 88 LYS A C 1
ATOM 701 O O . LYS A 1 88 ? -5.835 9.127 14.894 1.00 97.31 88 LYS A O 1
ATOM 706 N N . ALA A 1 89 ? -6.299 10.902 13.606 1.00 97.12 89 ALA A N 1
ATOM 707 C CA . ALA A 1 89 ? -6.172 10.167 12.351 1.00 97.12 89 ALA A CA 1
ATOM 708 C C . ALA A 1 89 ? -4.684 10.082 11.984 1.00 97.12 89 ALA A C 1
ATOM 710 O O . ALA A 1 89 ? -3.980 11.085 12.086 1.00 97.12 89 ALA A O 1
ATOM 711 N N . VAL A 1 90 ? -4.218 8.892 11.610 1.00 97.06 90 VAL A N 1
ATOM 712 C CA . VAL A 1 90 ? -2.828 8.642 11.195 1.00 97.06 90 VAL A CA 1
ATOM 713 C C . VAL A 1 90 ? -2.771 8.453 9.687 1.00 97.06 90 VAL A C 1
ATOM 715 O O . VAL A 1 90 ? -2.030 9.162 9.020 1.00 97.06 90 VAL A O 1
ATOM 718 N N . ASP A 1 91 ? -3.637 7.585 9.158 1.00 96.12 91 ASP A N 1
ATOM 719 C CA . ASP A 1 91 ? -3.698 7.280 7.731 1.00 96.12 91 ASP A CA 1
ATOM 720 C C . ASP A 1 91 ? -5.106 7.458 7.174 1.00 96.12 91 ASP A C 1
ATOM 722 O O . ASP A 1 91 ? -6.114 7.287 7.868 1.00 96.12 91 ASP A O 1
ATOM 726 N N . THR A 1 92 ? -5.170 7.781 5.882 1.00 93.81 92 THR A N 1
ATOM 727 C CA . THR A 1 92 ? -6.438 7.961 5.160 1.00 93.81 92 THR A CA 1
ATOM 728 C C . THR A 1 92 ? -6.878 6.683 4.445 1.00 93.81 92 THR A C 1
ATOM 730 O O . THR A 1 92 ? -8.074 6.390 4.387 1.00 93.81 92 THR A O 1
ATOM 733 N N . LEU A 1 93 ? -5.930 5.916 3.898 1.00 91.06 93 LEU A N 1
ATOM 734 C CA . LEU A 1 93 ? -6.183 4.707 3.113 1.00 91.06 93 LEU A CA 1
ATOM 735 C C . LEU A 1 93 ? -5.132 3.626 3.437 1.00 91.06 93 LEU A C 1
ATOM 737 O O . LEU A 1 93 ? -4.011 3.720 2.946 1.00 91.06 93 LEU A O 1
ATOM 741 N N . PRO A 1 94 ? -5.491 2.588 4.211 1.00 91.88 94 PRO A N 1
ATOM 742 C CA . PRO A 1 94 ? -6.767 2.441 4.910 1.00 91.88 94 PRO A CA 1
ATOM 743 C C . PRO A 1 94 ? -6.954 3.509 6.005 1.00 91.88 94 PRO A C 1
ATOM 745 O O . PRO A 1 94 ? -5.984 4.057 6.517 1.00 91.88 94 PRO A O 1
ATOM 748 N N . PHE A 1 95 ? -8.206 3.832 6.355 1.00 95.56 95 PHE A N 1
ATOM 749 C CA . PHE A 1 95 ? -8.462 4.842 7.385 1.00 95.56 95 PHE A CA 1
ATOM 750 C C . PHE A 1 95 ? -8.086 4.294 8.763 1.00 95.56 95 PHE A C 1
ATOM 752 O O . PHE A 1 95 ? -8.744 3.377 9.275 1.00 95.56 95 PHE A O 1
ATOM 759 N N . THR A 1 96 ? -7.051 4.881 9.356 1.00 97.25 96 THR A N 1
ATOM 760 C CA . THR A 1 96 ? -6.440 4.419 10.604 1.00 97.25 96 THR A CA 1
ATOM 761 C C . THR A 1 96 ? -6.434 5.545 11.623 1.00 97.25 96 THR A C 1
ATOM 763 O O . THR A 1 96 ? -6.019 6.669 11.333 1.00 97.25 96 THR A O 1
ATOM 766 N N . ILE A 1 97 ? -6.882 5.244 12.839 1.00 97.50 97 ILE A N 1
ATOM 767 C CA . ILE A 1 97 ? -6.822 6.161 13.977 1.00 97.50 97 ILE A CA 1
ATOM 768 C C . ILE A 1 97 ? -5.849 5.631 15.023 1.00 97.50 97 ILE A C 1
ATOM 770 O O . ILE A 1 97 ? -5.761 4.426 15.235 1.00 97.50 97 ILE A O 1
ATOM 774 N N . GLN A 1 98 ? -5.181 6.531 15.730 1.00 97.50 98 GLN A N 1
ATOM 775 C CA . GLN A 1 98 ? -4.394 6.215 16.914 1.00 97.50 98 GLN A CA 1
ATOM 776 C C . GLN A 1 98 ? -5.065 6.810 18.147 1.00 97.50 98 GLN A C 1
ATOM 778 O O . GLN A 1 98 ? -5.444 7.984 18.155 1.00 97.50 98 GLN A O 1
ATOM 783 N N . LEU A 1 99 ? -5.228 5.994 19.184 1.00 96.69 99 LEU A N 1
ATOM 784 C CA . LEU A 1 99 ? -5.763 6.426 20.469 1.00 96.69 99 LEU A CA 1
ATOM 785 C C . LEU A 1 99 ? -4.724 7.265 21.218 1.00 96.69 99 LEU A C 1
ATOM 787 O O . LEU A 1 99 ? -3.545 6.942 21.215 1.00 96.69 99 LEU A O 1
ATOM 791 N N . LEU A 1 100 ? -5.163 8.341 21.869 1.00 95.88 100 LEU A N 1
ATOM 792 C CA . LEU A 1 100 ? -4.306 9.191 22.713 1.00 95.88 100 LEU A CA 1
ATOM 793 C C . LEU A 1 100 ? -4.494 8.913 24.207 1.00 95.88 100 LEU A C 1
ATOM 795 O O . LEU A 1 100 ? -3.892 9.568 25.049 1.00 95.88 100 LEU A O 1
ATOM 799 N N . LYS A 1 101 ? -5.379 7.974 24.540 1.00 91.00 101 LYS A N 1
ATOM 800 C CA . LYS A 1 101 ? -5.653 7.538 25.906 1.00 91.00 101 LYS A CA 1
ATOM 801 C C . LYS A 1 101 ? -5.279 6.067 26.041 1.00 91.00 101 LYS A C 1
ATOM 803 O O . LYS A 1 101 ? -5.500 5.323 25.083 1.00 91.00 101 LYS A O 1
ATOM 808 N N . PRO A 1 102 ? -4.797 5.637 27.219 1.00 89.00 102 PRO A N 1
ATOM 809 C CA . PRO A 1 102 ? -4.475 4.241 27.454 1.00 89.00 102 PRO A CA 1
ATOM 810 C C . PRO A 1 102 ? -5.731 3.379 27.328 1.00 89.00 102 PRO A C 1
ATOM 812 O O . PRO A 1 102 ? -6.808 3.707 27.846 1.00 89.00 102 PRO A O 1
ATOM 815 N N . THR A 1 103 ? -5.589 2.263 26.626 1.00 87.19 103 THR A N 1
ATOM 816 C CA . THR A 1 103 ? -6.673 1.302 26.461 1.00 87.19 103 THR A CA 1
ATOM 817 C C . THR A 1 103 ? -6.801 0.461 27.734 1.00 87.19 103 THR A C 1
ATOM 819 O O . THR A 1 103 ? -5.826 -0.114 28.201 1.00 87.19 103 THR A O 1
ATOM 822 N N . LYS A 1 104 ? -8.012 0.357 28.305 1.00 84.62 104 LYS A N 1
ATOM 823 C CA . LYS A 1 104 ? -8.246 -0.420 29.543 1.00 84.62 104 LYS A CA 1
ATOM 824 C C . LYS A 1 104 ? -7.968 -1.918 29.389 1.00 84.62 104 LYS A C 1
ATOM 826 O O . LYS A 1 104 ? -7.676 -2.596 30.365 1.00 84.62 104 LYS A O 1
ATOM 831 N N . THR A 1 105 ? -8.142 -2.446 28.181 1.00 86.62 105 THR A N 1
ATOM 832 C CA . THR A 1 105 ? -8.069 -3.880 27.912 1.00 86.62 105 THR A CA 1
ATOM 833 C C . THR A 1 105 ? -7.550 -4.102 26.505 1.00 86.62 105 THR A C 1
ATOM 835 O O . THR A 1 105 ? -8.060 -3.507 25.554 1.00 86.62 105 THR A O 1
ATOM 838 N N . ARG A 1 106 ? -6.571 -4.993 26.370 1.00 86.75 106 ARG A N 1
ATOM 839 C CA . ARG A 1 106 ? -5.986 -5.378 25.090 1.00 86.75 106 ARG A CA 1
ATOM 840 C C . ARG A 1 106 ? -6.282 -6.847 24.809 1.00 86.75 106 ARG A C 1
ATOM 842 O O . ARG A 1 106 ? -5.457 -7.716 25.055 1.00 86.75 106 ARG A O 1
ATOM 849 N N . ILE A 1 107 ? -7.485 -7.110 24.307 1.00 87.56 107 ILE A N 1
ATOM 850 C CA . ILE A 1 107 ? -7.886 -8.444 23.849 1.00 87.56 107 ILE A CA 1
ATOM 851 C C . ILE A 1 107 ? -7.908 -8.420 22.324 1.00 87.56 107 ILE A C 1
ATOM 853 O O . ILE A 1 107 ? -8.686 -7.677 21.720 1.00 87.56 107 ILE A O 1
ATOM 857 N N . LEU A 1 108 ? -7.032 -9.216 21.716 1.00 91.25 108 LEU A N 1
ATOM 858 C CA . LEU A 1 108 ? -6.943 -9.401 20.272 1.00 91.25 108 LEU A CA 1
ATOM 859 C C . LEU A 1 108 ? -7.381 -10.820 19.921 1.00 91.25 108 LEU A C 1
ATOM 861 O O . LEU A 1 108 ? -7.124 -11.761 20.666 1.00 91.25 108 LEU A O 1
ATOM 865 N N . GLN A 1 109 ? -8.050 -10.957 18.782 1.00 90.94 109 GLN A N 1
ATOM 866 C CA . GLN A 1 109 ? -8.398 -12.255 18.214 1.00 90.94 109 GLN A CA 1
ATOM 867 C C . GLN A 1 109 ? -7.344 -12.639 17.166 1.00 90.94 109 GLN A C 1
ATOM 869 O O . GLN A 1 109 ? -6.798 -11.740 16.519 1.00 90.94 109 GLN A O 1
ATOM 874 N N . PRO A 1 110 ? -7.059 -13.937 16.966 1.00 92.69 110 PRO A N 1
ATOM 875 C CA . PRO A 1 110 ? -6.170 -14.371 15.898 1.00 92.69 110 PRO A CA 1
ATOM 876 C C . PRO A 1 110 ? -6.761 -14.006 14.530 1.00 92.69 110 PRO A C 1
ATOM 878 O O . PRO A 1 110 ? -7.957 -14.173 14.279 1.00 92.69 110 PRO A O 1
ATOM 881 N N . VAL A 1 111 ? -5.903 -13.501 13.645 1.00 94.75 111 VAL A N 1
ATOM 882 C CA . VAL A 1 111 ? -6.244 -13.127 12.270 1.00 94.75 111 VAL A CA 1
ATOM 883 C C . VAL A 1 111 ? -5.295 -13.865 11.338 1.00 94.75 111 VAL A C 1
ATOM 885 O O . VAL A 1 111 ? -4.081 -13.825 11.525 1.00 94.75 111 VAL A O 1
ATOM 888 N N . ILE A 1 112 ? -5.856 -14.529 10.334 1.00 95.50 112 ILE A N 1
ATOM 889 C CA . ILE A 1 112 ? -5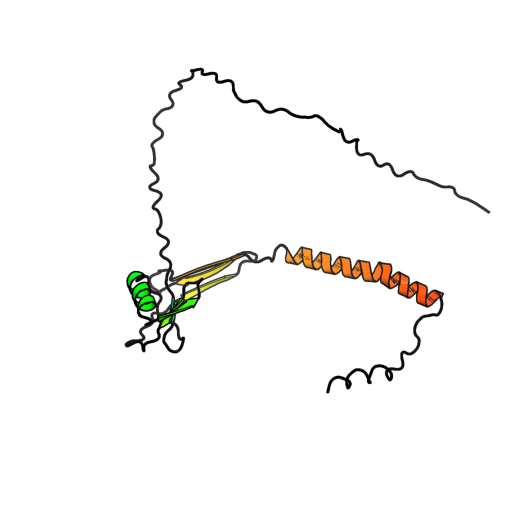.114 -15.230 9.292 1.00 95.50 112 ILE A CA 1
ATOM 890 C C . ILE A 1 112 ? -4.943 -14.263 8.124 1.00 95.50 112 ILE A C 1
ATOM 892 O O . ILE A 1 112 ? -5.925 -13.768 7.567 1.00 95.50 112 ILE A O 1
ATOM 896 N N . ALA A 1 113 ? -3.695 -13.981 7.763 1.00 94.50 113 ALA A N 1
ATOM 897 C CA . ALA A 1 113 ? -3.368 -13.207 6.575 1.00 94.50 113 ALA A CA 1
ATOM 898 C C . ALA A 1 113 ? -3.094 -14.158 5.402 1.00 94.50 113 ALA A C 1
ATOM 900 O O . ALA A 1 113 ? -2.241 -15.037 5.498 1.00 94.50 113 ALA A O 1
ATOM 901 N N . GLY A 1 114 ? -3.823 -13.978 4.304 1.00 95.38 114 GLY A N 1
ATOM 902 C CA . GLY A 1 114 ? -3.606 -14.671 3.040 1.00 95.38 114 GLY A CA 1
ATOM 903 C C . GLY A 1 114 ? -2.998 -13.721 2.015 1.00 95.38 114 GLY A C 1
ATOM 904 O O . GLY A 1 114 ? -3.514 -12.623 1.799 1.00 95.38 114 GLY A O 1
ATOM 905 N N . GLN A 1 115 ? -1.914 -14.147 1.373 1.00 95.19 115 GLN A N 1
ATOM 906 C CA . GLN A 1 115 ? -1.295 -13.436 0.260 1.00 95.19 115 GLN A CA 1
ATOM 907 C C . GLN A 1 115 ? -1.322 -14.339 -0.971 1.00 95.19 115 GLN A C 1
ATOM 909 O O . GLN A 1 115 ? -0.823 -15.460 -0.926 1.00 95.19 115 GLN A O 1
ATOM 914 N N . ASP A 1 116 ? -1.891 -13.833 -2.059 1.00 93.50 116 ASP A N 1
ATOM 915 C CA . ASP A 1 116 ? -1.960 -14.512 -3.349 1.00 93.50 116 ASP A CA 1
ATOM 916 C C . ASP A 1 116 ? -1.070 -13.771 -4.360 1.00 93.50 116 ASP A C 1
ATOM 918 O O . ASP A 1 116 ? -1.450 -12.707 -4.871 1.00 93.50 116 ASP A O 1
ATOM 922 N N . PRO A 1 117 ? 0.163 -14.252 -4.596 1.00 92.75 117 PRO A N 1
ATOM 923 C CA . PRO A 1 117 ? 1.075 -13.625 -5.535 1.00 92.75 117 PRO A CA 1
ATOM 924 C C . PRO A 1 117 ? 0.755 -14.050 -6.974 1.00 92.75 117 PRO A C 1
ATOM 926 O O . PRO A 1 117 ? 1.189 -15.099 -7.446 1.00 92.75 117 PRO A O 1
ATOM 929 N N . GLY A 1 118 ? 0.069 -13.191 -7.725 1.00 91.56 118 GLY A N 1
ATOM 930 C CA . GLY A 1 118 ? -0.072 -13.342 -9.173 1.00 91.56 118 GLY A CA 1
ATOM 931 C C . GLY A 1 118 ? 0.970 -12.546 -9.966 1.00 91.56 118 GLY A C 1
ATOM 932 O O . GLY A 1 118 ? 1.581 -11.589 -9.489 1.00 91.56 118 GLY A O 1
ATOM 933 N N . ARG A 1 119 ? 1.158 -12.915 -11.242 1.00 89.12 119 ARG A N 1
ATOM 934 C CA . ARG A 1 119 ? 2.115 -12.243 -12.147 1.00 89.12 119 ARG A CA 1
ATOM 935 C C . ARG A 1 119 ? 1.796 -10.764 -12.365 1.00 89.12 119 ARG A C 1
ATOM 937 O O . ARG A 1 119 ? 2.713 -9.958 -12.509 1.00 89.12 119 ARG A O 1
ATOM 944 N N . THR A 1 120 ? 0.514 -10.429 -12.480 1.00 92.06 120 THR A N 1
ATOM 945 C CA . THR A 1 120 ? 0.039 -9.045 -12.643 1.00 92.06 120 THR A CA 1
ATOM 946 C C . THR A 1 120 ? -0.732 -8.592 -11.417 1.00 92.06 120 THR A C 1
ATOM 948 O O . THR A 1 120 ? -0.509 -7.481 -10.955 1.00 92.06 120 THR A O 1
ATOM 951 N N . ASN A 1 121 ? -1.565 -9.463 -10.863 1.00 93.75 121 ASN A N 1
ATOM 952 C CA . ASN A 1 121 ? -2.480 -9.128 -9.787 1.00 93.75 121 ASN A CA 1
ATOM 953 C C . ASN A 1 121 ? -1.976 -9.772 -8.502 1.00 93.75 121 ASN A C 1
ATOM 955 O O . ASN A 1 121 ? -1.819 -10.987 -8.460 1.00 93.75 121 ASN A O 1
ATOM 959 N N . ILE A 1 122 ? -1.711 -8.974 -7.475 1.00 94.50 122 ILE A N 1
ATOM 960 C CA . ILE A 1 122 ? -1.356 -9.465 -6.144 1.00 94.50 122 ILE A CA 1
ATOM 961 C C . ILE A 1 122 ? -2.560 -9.229 -5.239 1.00 94.50 122 ILE A C 1
ATOM 963 O O . ILE A 1 122 ? -3.007 -8.091 -5.064 1.00 94.50 122 ILE A O 1
ATOM 967 N N . GLY A 1 123 ? -3.096 -10.314 -4.693 1.00 95.38 123 GLY A N 1
ATOM 968 C CA . GLY A 1 123 ? -4.182 -10.291 -3.725 1.00 95.38 123 GLY A CA 1
ATOM 969 C C . GLY A 1 123 ? -3.646 -10.361 -2.301 1.00 95.38 123 GLY A C 1
ATOM 970 O O . GLY A 1 123 ? -2.718 -11.113 -2.009 1.00 95.38 123 GLY A O 1
ATOM 971 N N . MET A 1 124 ? -4.250 -9.598 -1.398 1.00 95.06 124 MET A N 1
ATOM 972 C CA . MET A 1 124 ? -4.043 -9.747 0.040 1.00 95.06 124 MET A CA 1
ATOM 973 C C . MET A 1 124 ? -5.381 -9.707 0.763 1.00 95.06 124 MET A C 1
ATOM 975 O O . MET A 1 124 ? -6.220 -8.850 0.475 1.00 95.06 124 MET A O 1
ATOM 979 N N . ALA A 1 125 ? -5.555 -10.597 1.733 1.00 94.88 125 ALA A N 1
ATOM 980 C CA . ALA A 1 125 ? -6.721 -10.635 2.600 1.00 94.88 125 ALA A CA 1
ATOM 981 C C . ALA A 1 125 ? -6.307 -10.904 4.049 1.00 94.88 125 ALA A C 1
ATOM 983 O O . ALA A 1 125 ? -5.340 -11.617 4.307 1.00 94.88 125 ALA A O 1
ATOM 984 N N . ALA A 1 126 ? -7.045 -10.344 5.002 1.00 94.88 126 ALA A N 1
ATOM 985 C CA . ALA A 1 126 ? -6.908 -10.671 6.418 1.00 94.88 126 ALA A CA 1
ATOM 986 C C . ALA A 1 126 ? -8.274 -11.088 6.958 1.00 94.88 126 ALA A C 1
ATOM 988 O O . ALA A 1 126 ? -9.232 -10.318 6.868 1.00 94.88 126 ALA A O 1
ATOM 989 N N . VAL A 1 127 ? -8.368 -12.298 7.504 1.00 95.00 127 VAL A N 1
ATOM 990 C CA . VAL A 1 127 ? -9.635 -12.949 7.855 1.00 95.00 127 VAL A CA 1
ATOM 991 C C . VAL A 1 127 ? -9.566 -13.464 9.289 1.00 95.00 127 VAL A C 1
ATOM 993 O O . VAL A 1 127 ? -8.538 -13.963 9.744 1.00 95.00 127 VAL A O 1
ATOM 996 N N . ARG A 1 128 ? -10.656 -13.312 10.034 1.00 93.81 128 ARG A N 1
ATOM 997 C CA . ARG A 1 128 ? -10.808 -13.908 11.369 1.00 93.81 128 ARG A CA 1
ATOM 998 C C . ARG A 1 128 ? -11.128 -15.401 11.272 1.00 93.81 128 ARG A C 1
ATOM 1000 O O . ARG A 1 128 ? -11.521 -15.898 10.223 1.00 93.81 128 ARG A O 1
ATOM 1007 N N . SER A 1 129 ? -11.042 -16.108 12.395 1.00 91.62 129 SER A N 1
ATOM 1008 C CA . SER A 1 129 ? -11.449 -17.519 12.480 1.00 91.62 129 SER A CA 1
ATOM 1009 C C . SER A 1 129 ? -12.924 -17.773 12.134 1.00 91.62 129 SER A C 1
ATOM 1011 O O . SER A 1 129 ? -13.267 -18.878 11.735 1.00 91.62 129 SER A O 1
ATOM 1013 N N . ASP A 1 130 ? -13.789 -16.762 12.252 1.00 91.00 1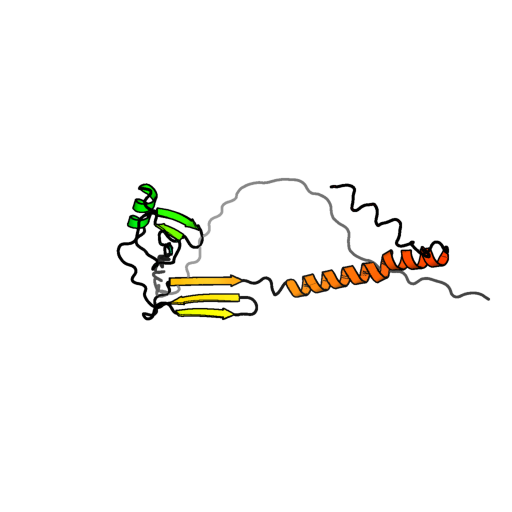30 ASP A N 1
ATOM 1014 C CA . ASP A 1 130 ? -15.214 -16.824 11.894 1.00 91.00 130 ASP A CA 1
ATOM 1015 C C . ASP A 1 130 ? -15.482 -16.644 10.383 1.00 91.00 130 ASP A C 1
ATOM 1017 O O . ASP A 1 130 ? -16.633 -16.657 9.952 1.00 91.00 130 ASP A O 1
ATOM 1021 N N . GLY A 1 131 ? -14.435 -16.455 9.571 1.00 89.44 131 GLY A N 1
ATOM 1022 C CA . GLY A 1 131 ? -14.549 -16.194 8.135 1.00 89.44 131 GLY A CA 1
ATOM 1023 C C . GLY A 1 131 ? -14.823 -14.728 7.777 1.00 89.44 131 GLY A C 1
ATOM 1024 O O . GLY A 1 131 ? -14.936 -14.399 6.597 1.00 89.44 131 GLY A O 1
ATOM 1025 N N . THR A 1 132 ? -14.898 -13.820 8.757 1.00 91.12 132 THR A N 1
ATOM 1026 C CA . THR A 1 132 ? -15.087 -12.386 8.501 1.00 91.12 132 THR A CA 1
ATOM 1027 C C . THR A 1 132 ? -13.804 -11.758 7.964 1.00 91.12 132 THR A C 1
ATOM 1029 O O . THR A 1 132 ? -12.769 -11.742 8.637 1.00 91.12 132 THR A O 1
ATOM 1032 N N . GLU A 1 133 ? -13.887 -11.171 6.772 1.00 91.25 133 GLU A N 1
ATOM 1033 C CA . GLU A 1 133 ? -12.794 -10.428 6.146 1.00 91.25 133 GLU A CA 1
ATOM 1034 C C . GLU A 1 133 ? -12.638 -9.037 6.781 1.00 91.25 133 GLU A C 1
ATOM 1036 O O . GLU A 1 133 ? -13.547 -8.209 6.745 1.00 91.25 133 GLU A O 1
ATOM 1041 N N . LEU A 1 134 ? -11.470 -8.767 7.364 1.00 93.38 134 LEU A N 1
ATOM 1042 C CA . LEU A 1 134 ? -11.116 -7.481 7.973 1.00 93.38 134 LEU A CA 1
ATOM 1043 C C . LEU A 1 134 ? -10.414 -6.539 7.012 1.00 93.38 134 LEU A C 1
ATOM 1045 O O . LEU A 1 134 ? -10.463 -5.322 7.191 1.00 93.38 134 LEU A O 1
ATOM 1049 N N . TYR A 1 135 ? -9.709 -7.092 6.037 1.00 92.75 135 TYR A N 1
ATOM 1050 C CA . TYR A 1 135 ? -8.960 -6.337 5.051 1.00 92.75 135 TYR A CA 1
ATOM 1051 C C . TYR A 1 135 ? -8.927 -7.114 3.750 1.00 92.75 135 TYR A C 1
ATOM 1053 O O . TYR A 1 135 ? -8.730 -8.326 3.763 1.00 92.75 135 TYR A O 1
ATOM 1061 N N . ARG A 1 136 ? -9.063 -6.376 2.651 1.00 92.19 136 ARG A N 1
ATOM 1062 C CA . ARG A 1 136 ? -8.901 -6.873 1.295 1.00 92.19 136 ARG A CA 1
ATOM 1063 C C . ARG A 1 136 ? -8.171 -5.836 0.475 1.00 92.19 136 ARG A C 1
ATOM 1065 O O . ARG A 1 136 ? -8.597 -4.680 0.427 1.00 92.19 136 ARG A O 1
ATOM 1072 N N . ALA A 1 137 ? -7.132 -6.262 -0.217 1.00 91.38 137 ALA A N 1
ATOM 1073 C CA . ALA A 1 137 ? -6.454 -5.452 -1.205 1.00 91.38 137 ALA A CA 1
ATOM 1074 C C . ALA A 1 137 ? -6.210 -6.244 -2.477 1.00 91.38 137 ALA A C 1
ATOM 1076 O O . ALA A 1 137 ? -5.951 -7.447 -2.466 1.00 91.38 137 ALA A O 1
ATOM 1077 N N . HIS A 1 138 ? -6.301 -5.517 -3.579 1.00 92.88 138 HIS A N 1
ATOM 1078 C CA . HIS A 1 138 ? -5.911 -5.974 -4.894 1.00 92.88 138 HIS A CA 1
ATOM 1079 C C . HIS A 1 138 ? -4.933 -4.947 -5.443 1.00 92.88 138 HIS A C 1
ATOM 1081 O O . HIS A 1 138 ? -5.257 -3.760 -5.514 1.00 92.88 138 HIS A O 1
ATOM 1087 N N . ILE A 1 139 ? -3.735 -5.403 -5.781 1.00 92.25 139 ILE A N 1
ATOM 1088 C CA . ILE A 1 139 ? -2.666 -4.565 -6.308 1.00 92.25 139 ILE A CA 1
ATOM 1089 C C . ILE A 1 139 ? -2.368 -5.038 -7.724 1.00 92.25 139 ILE A C 1
ATOM 1091 O O . ILE A 1 139 ? -2.052 -6.206 -7.944 1.00 92.25 139 ILE A O 1
ATOM 1095 N N . GLU A 1 140 ? -2.433 -4.118 -8.679 1.00 93.12 140 GLU A N 1
ATOM 1096 C CA . GLU A 1 140 ? -2.001 -4.371 -10.050 1.00 93.12 140 GLU A CA 1
ATOM 1097 C C . GLU A 1 140 ? -0.551 -3.928 -10.223 1.00 93.12 140 GLU A C 1
ATOM 1099 O O . GLU A 1 140 ? -0.173 -2.786 -9.960 1.00 93.12 140 GLU A O 1
ATOM 1104 N N . THR A 1 141 ? 0.285 -4.855 -10.667 1.00 92.38 141 THR A N 1
ATOM 1105 C CA . THR A 1 141 ? 1.699 -4.618 -10.942 1.00 92.38 141 THR A CA 1
ATOM 1106 C C . THR A 1 141 ? 1.903 -4.214 -12.397 1.00 92.38 141 THR A C 1
ATOM 1108 O O . THR A 1 141 ? 1.257 -4.715 -13.319 1.00 92.38 141 THR A O 1
ATOM 1111 N N . ARG A 1 142 ? 2.903 -3.365 -12.636 1.00 93.00 142 ARG A N 1
ATOM 1112 C CA . ARG A 1 142 ? 3.295 -2.911 -13.982 1.00 93.00 142 ARG A CA 1
ATOM 1113 C C . ARG A 1 142 ? 4.165 -3.918 -14.745 1.00 93.00 142 ARG A C 1
ATOM 1115 O O . ARG A 1 142 ? 4.849 -3.565 -15.702 1.00 93.00 142 ARG A O 1
ATOM 1122 N N . ASN A 1 143 ? 4.145 -5.190 -14.347 1.00 92.25 143 ASN A N 1
ATOM 1123 C CA . ASN A 1 143 ? 5.059 -6.221 -14.847 1.00 92.25 143 ASN A CA 1
ATOM 1124 C C . ASN A 1 143 ? 4.980 -6.442 -16.365 1.00 92.25 143 ASN A C 1
ATOM 1126 O O . ASN A 1 143 ? 5.980 -6.811 -16.980 1.00 92.25 143 ASN A O 1
ATOM 1130 N N . LYS A 1 144 ? 3.817 -6.191 -16.978 1.00 90.19 144 LYS A N 1
ATOM 1131 C CA . LYS A 1 144 ? 3.623 -6.314 -18.432 1.00 90.19 144 LYS A CA 1
ATOM 1132 C C . LYS A 1 144 ? 4.488 -5.317 -19.217 1.00 90.19 144 LYS A C 1
ATOM 1134 O O . LYS A 1 144 ? 5.083 -5.687 -20.222 1.00 90.19 144 LYS A O 1
ATOM 1139 N N . GLU A 1 145 ? 4.612 -4.085 -18.727 1.00 94.06 145 GLU A N 1
ATOM 1140 C CA . GLU A 1 145 ? 5.343 -3.001 -19.402 1.00 94.06 145 GLU A CA 1
ATOM 1141 C C . GLU A 1 145 ? 6.858 -3.091 -19.192 1.00 94.06 145 GLU A C 1
ATOM 1143 O O . GLU A 1 145 ? 7.636 -2.704 -20.065 1.00 94.06 145 GLU A O 1
ATOM 1148 N N . ILE A 1 146 ? 7.294 -3.616 -18.039 1.00 95.00 146 ILE A N 1
ATOM 1149 C CA . ILE A 1 146 ? 8.709 -3.620 -17.632 1.00 95.00 146 ILE A CA 1
ATOM 1150 C C . ILE A 1 146 ? 9.593 -4.311 -18.672 1.00 95.00 146 ILE A C 1
ATOM 1152 O O . ILE A 1 146 ? 10.691 -3.833 -18.956 1.00 95.00 146 ILE A O 1
ATOM 1156 N N . VAL A 1 147 ? 9.125 -5.410 -19.269 1.00 95.25 147 VAL A N 1
ATOM 1157 C CA . VAL A 1 147 ? 9.901 -6.145 -20.278 1.00 95.25 147 VAL A CA 1
ATOM 1158 C C . VAL A 1 147 ? 10.188 -5.266 -21.498 1.00 95.25 147 VAL A C 1
ATOM 1160 O O . VAL A 1 147 ? 11.337 -5.206 -21.940 1.00 95.25 147 VAL A O 1
ATOM 1163 N N . SER A 1 148 ? 9.187 -4.532 -21.995 1.00 96.31 148 SER A N 1
ATOM 1164 C CA . SER A 1 148 ? 9.363 -3.604 -23.121 1.00 96.31 148 SER A CA 1
ATOM 1165 C C . SER A 1 148 ? 10.327 -2.479 -22.757 1.00 96.31 148 SER A C 1
ATOM 1167 O O . SER A 1 148 ? 11.337 -2.295 -23.430 1.00 96.31 148 SER A O 1
ATOM 1169 N N . LEU A 1 149 ? 10.104 -1.815 -21.618 1.00 97.94 149 LEU A N 1
ATOM 1170 C CA . LEU A 1 149 ? 10.949 -0.707 -21.156 1.00 97.94 149 LEU A CA 1
ATOM 1171 C C . LEU A 1 149 ? 12.418 -1.127 -20.984 1.00 97.94 149 LEU A C 1
ATOM 1173 O O . LEU A 1 149 ? 13.347 -0.363 -21.258 1.00 97.94 149 LEU A O 1
ATOM 1177 N N . MET A 1 150 ? 12.654 -2.365 -20.550 1.00 97.88 150 MET A N 1
ATOM 1178 C CA . MET A 1 150 ? 13.996 -2.925 -20.406 1.00 97.88 150 MET A CA 1
ATOM 1179 C C . MET A 1 150 ? 14.653 -3.244 -21.750 1.00 97.88 150 MET A C 1
ATOM 1181 O O . MET A 1 150 ? 15.871 -3.061 -21.886 1.00 97.88 150 MET A O 1
ATOM 1185 N N . ASN A 1 151 ? 13.869 -3.692 -22.729 1.00 98.12 151 ASN A N 1
ATOM 1186 C CA . ASN A 1 151 ? 14.327 -3.914 -24.096 1.00 98.12 151 ASN A CA 1
ATOM 1187 C C . ASN A 1 151 ? 14.658 -2.592 -24.792 1.00 98.12 151 ASN A C 1
ATOM 1189 O O . ASN A 1 151 ? 15.740 -2.484 -25.366 1.00 98.12 151 ASN A O 1
ATOM 1193 N N . ASP A 1 152 ? 13.828 -1.563 -24.636 1.00 98.12 152 ASP A N 1
ATOM 1194 C CA . ASP A 1 152 ? 14.074 -0.227 -25.189 1.00 98.12 152 ASP A CA 1
ATOM 1195 C C . ASP A 1 152 ? 15.325 0.401 -24.568 1.00 98.12 152 ASP A C 1
ATOM 1197 O O . ASP A 1 152 ? 16.249 0.846 -25.251 1.00 98.12 152 ASP A O 1
ATOM 1201 N N . ARG A 1 153 ? 15.463 0.316 -23.241 1.00 97.75 153 ARG A N 1
ATOM 1202 C CA . ARG A 1 153 ? 16.685 0.758 -22.554 1.00 97.75 153 ARG A CA 1
ATOM 1203 C C . ARG A 1 153 ? 17.929 0.021 -23.061 1.00 97.75 153 ARG A C 1
ATOM 1205 O O . ARG A 1 153 ? 19.020 0.597 -23.133 1.00 97.75 153 ARG A O 1
ATOM 1212 N N . ARG A 1 154 ? 17.804 -1.272 -23.380 1.00 97.88 154 ARG A N 1
ATOM 1213 C CA . ARG A 1 154 ? 18.893 -2.073 -23.959 1.00 97.88 154 ARG A CA 1
ATOM 1214 C C . ARG A 1 154 ? 19.200 -1.625 -25.389 1.00 97.88 154 ARG A C 1
ATOM 1216 O O . ARG A 1 154 ? 20.386 -1.472 -25.694 1.00 97.88 154 ARG A O 1
ATOM 1223 N N . SER A 1 155 ? 18.188 -1.408 -26.225 1.00 97.81 155 SER A N 1
ATOM 1224 C CA . SER A 1 155 ? 18.343 -1.032 -27.632 1.00 97.81 155 SER A CA 1
ATOM 1225 C C . SER A 1 155 ? 18.992 0.347 -27.765 1.00 97.81 155 SER A C 1
ATOM 1227 O O . SER A 1 155 ? 20.023 0.456 -28.430 1.00 97.81 155 SER A O 1
ATOM 1229 N N . PHE A 1 156 ? 18.532 1.362 -27.023 1.00 97.44 156 PHE A N 1
ATOM 1230 C CA . PHE A 1 156 ? 19.137 2.701 -27.026 1.00 97.44 156 PHE A CA 1
ATOM 1231 C C . PHE A 1 156 ? 20.606 2.676 -26.598 1.00 97.44 156 PHE A C 1
ATOM 1233 O O . PHE A 1 156 ? 21.468 3.304 -27.222 1.00 97.44 156 PHE A O 1
ATOM 1240 N N . ARG A 1 157 ? 20.940 1.879 -25.575 1.00 96.19 157 ARG A N 1
ATOM 1241 C CA . ARG A 1 157 ? 22.331 1.704 -25.136 1.00 96.19 157 ARG A CA 1
ATOM 1242 C C . ARG A 1 157 ? 23.195 1.070 -26.226 1.00 96.19 157 ARG A C 1
ATOM 1244 O O . ARG A 1 157 ? 24.353 1.459 -26.389 1.00 96.19 157 ARG A O 1
ATOM 1251 N N . GLN A 1 158 ? 22.676 0.072 -26.937 1.00 97.00 158 GLN A N 1
ATOM 1252 C CA . GLN A 1 158 ? 23.397 -0.579 -28.033 1.00 97.00 158 GLN A CA 1
ATOM 1253 C C . GLN A 1 158 ? 23.561 0.363 -29.230 1.00 97.00 158 GLN A C 1
ATOM 1255 O O . GLN A 1 158 ? 24.672 0.468 -29.750 1.00 97.00 158 GLN A O 1
ATOM 1260 N N . ALA A 1 159 ? 22.506 1.088 -29.607 1.00 96.88 159 ALA A N 1
ATOM 1261 C CA . ALA A 1 159 ? 22.521 2.067 -30.688 1.00 96.88 159 ALA A CA 1
ATOM 1262 C C . ALA A 1 159 ? 23.554 3.171 -30.428 1.00 96.88 159 ALA A C 1
ATOM 1264 O O . ALA A 1 159 ? 24.427 3.397 -31.260 1.00 96.88 159 ALA A O 1
ATOM 1265 N N . SER A 1 160 ? 23.560 3.767 -29.231 1.00 95.44 160 SER A N 1
ATOM 1266 C CA . SER A 1 160 ? 24.573 4.758 -28.837 1.00 95.44 160 SER A CA 1
ATOM 1267 C C . SER A 1 160 ? 26.000 4.196 -28.921 1.00 95.44 160 SER A C 1
ATOM 1269 O O . SER A 1 160 ? 26.897 4.834 -29.476 1.00 95.44 160 SER A O 1
ATOM 1271 N N . ARG A 1 161 ? 26.226 2.973 -28.413 1.00 95.06 161 ARG A N 1
ATOM 1272 C CA . ARG A 1 161 ? 27.553 2.330 -28.420 1.00 95.06 161 ARG A CA 1
ATOM 1273 C C . ARG A 1 161 ? 28.054 1.992 -29.819 1.00 95.06 161 ARG A C 1
ATOM 1275 O O . ARG A 1 161 ? 29.264 2.042 -30.005 1.00 95.06 161 ARG A O 1
ATOM 1282 N N . ARG A 1 162 ? 27.169 1.602 -30.742 1.00 95.06 162 ARG A N 1
ATOM 1283 C CA . ARG A 1 162 ? 27.509 1.212 -32.123 1.00 95.06 162 ARG A CA 1
ATOM 1284 C C . ARG A 1 162 ? 27.498 2.390 -33.103 1.00 95.06 162 ARG A C 1
ATOM 1286 O O . ARG A 1 162 ? 28.192 2.317 -34.108 1.00 95.06 162 ARG A O 1
ATOM 1293 N N . GLY A 1 163 ? 26.746 3.446 -32.805 1.00 94.81 163 GLY A N 1
ATOM 1294 C CA . GLY A 1 163 ? 26.612 4.648 -33.625 1.00 94.81 163 GLY A CA 1
ATOM 1295 C C . GLY A 1 163 ? 27.609 5.737 -33.236 1.00 94.81 163 GLY A C 1
ATOM 1296 O O . GLY A 1 163 ? 28.822 5.537 -33.307 1.00 94.81 163 GLY A O 1
ATOM 1297 N N . GLU A 1 164 ? 27.088 6.887 -32.803 1.00 91.19 164 GLU A N 1
ATOM 1298 C CA . GLU A 1 164 ? 27.833 8.133 -32.554 1.00 91.19 164 GLU A CA 1
ATOM 1299 C C . GLU A 1 164 ? 29.079 7.936 -31.675 1.00 91.19 164 GLU A C 1
ATOM 1301 O O . GLU A 1 164 ? 30.169 8.401 -32.018 1.00 91.19 164 GLU A O 1
ATOM 1306 N N . ARG A 1 165 ? 28.988 7.142 -30.601 1.00 93.19 165 ARG A N 1
ATOM 1307 C CA . ARG A 1 165 ? 30.145 6.873 -29.737 1.00 93.19 165 ARG A CA 1
ATOM 1308 C C . ARG A 1 165 ? 31.235 6.077 -30.453 1.00 93.19 165 ARG A C 1
ATOM 1310 O O . ARG A 1 165 ? 32.418 6.341 -30.241 1.00 93.19 165 ARG A O 1
ATOM 1317 N N . LEU A 1 166 ? 30.871 5.076 -31.256 1.00 94.31 166 LEU A N 1
ATOM 1318 C CA . LEU A 1 166 ? 31.848 4.301 -32.023 1.00 94.31 166 LEU A CA 1
ATOM 1319 C C . LEU A 1 166 ? 32.448 5.142 -33.147 1.00 94.31 166 LEU A C 1
ATOM 1321 O O . LEU A 1 166 ? 33.654 5.058 -33.370 1.00 94.31 166 LEU A O 1
ATOM 1325 N N . ALA A 1 167 ? 31.637 5.973 -33.804 1.00 93.88 167 ALA A N 1
ATOM 1326 C CA . ALA A 1 167 ? 32.092 6.912 -34.821 1.00 93.88 167 ALA A CA 1
ATOM 1327 C C . ALA A 1 167 ? 33.138 7.881 -34.249 1.00 93.88 167 ALA A C 1
ATOM 1329 O O . ALA A 1 167 ? 34.242 7.955 -34.785 1.00 93.88 167 ALA A O 1
ATOM 1330 N N . ARG A 1 168 ? 32.870 8.507 -33.092 1.00 91.62 168 ARG A N 1
ATOM 1331 C CA . ARG A 1 168 ? 33.851 9.349 -32.379 1.00 91.62 168 ARG A CA 1
ATOM 1332 C C . ARG A 1 168 ? 35.134 8.598 -32.037 1.00 91.62 168 ARG A C 1
ATOM 1334 O O . ARG A 1 168 ? 36.225 9.108 -32.269 1.00 91.62 168 ARG A O 1
ATOM 1341 N N . LYS A 1 169 ? 35.022 7.363 -31.532 1.00 91.81 169 LYS A N 1
ATOM 1342 C CA . LYS A 1 169 ? 36.193 6.517 -31.241 1.00 91.81 169 LYS A CA 1
ATOM 1343 C C . LYS A 1 169 ? 37.019 6.220 -32.495 1.00 91.81 169 LYS A C 1
ATOM 1345 O O . LYS A 1 169 ? 38.243 6.243 -32.428 1.00 91.81 169 LYS A O 1
ATOM 1350 N N . ARG A 1 170 ? 36.373 5.913 -33.624 1.00 92.94 170 ARG A N 1
ATOM 1351 C CA . ARG A 1 170 ? 37.046 5.649 -34.908 1.00 92.94 170 ARG A CA 1
ATOM 1352 C C . ARG A 1 170 ? 37.717 6.909 -35.452 1.00 92.94 170 ARG A C 1
ATOM 1354 O O . ARG A 1 170 ? 38.865 6.833 -35.875 1.00 92.94 170 ARG A O 1
ATOM 1361 N N . LEU A 1 171 ? 37.040 8.055 -35.379 1.00 93.62 171 LEU A N 1
ATOM 1362 C CA . LEU A 1 171 ? 37.581 9.342 -35.810 1.00 93.62 171 LEU A CA 1
ATOM 1363 C C . LEU A 1 171 ? 38.818 9.738 -34.994 1.00 93.62 171 LEU A C 1
ATOM 1365 O O . LEU A 1 171 ? 39.848 10.053 -35.578 1.00 93.62 171 LEU A O 1
ATOM 1369 N N . ALA A 1 172 ? 38.759 9.627 -33.663 1.00 91.94 172 ALA A N 1
ATOM 1370 C CA . ALA A 1 172 ? 39.902 9.906 -32.790 1.00 91.94 172 ALA A CA 1
ATOM 1371 C C . ALA A 1 172 ? 41.109 8.993 -33.074 1.00 91.94 172 ALA A C 1
ATOM 1373 O O . ALA A 1 172 ? 42.257 9.415 -32.937 1.00 91.94 172 ALA A O 1
ATOM 1374 N N . LYS A 1 173 ? 40.869 7.740 -33.491 1.00 90.75 173 LYS A N 1
ATOM 1375 C CA . LYS A 1 173 ? 41.937 6.840 -33.952 1.00 90.75 173 LYS A CA 1
ATOM 1376 C C . LYS A 1 173 ? 42.534 7.302 -35.281 1.00 90.75 173 LYS A C 1
ATOM 1378 O O . LYS A 1 173 ? 43.753 7.366 -35.381 1.00 90.75 173 LYS A O 1
ATOM 1383 N N . LYS A 1 174 ? 41.692 7.637 -36.270 1.00 93.62 174 LYS A N 1
ATOM 1384 C CA . LYS A 1 174 ? 42.119 8.107 -37.602 1.00 93.62 174 LYS A CA 1
ATOM 1385 C C . LYS A 1 174 ? 42.935 9.400 -37.522 1.00 93.62 174 LYS A C 1
ATOM 1387 O O . LYS A 1 174 ? 43.926 9.527 -38.220 1.00 93.62 174 LYS A O 1
ATOM 1392 N N . LEU A 1 175 ? 42.517 10.339 -36.675 1.00 93.94 175 LEU A N 1
ATOM 1393 C CA . LEU A 1 175 ? 43.189 11.629 -36.488 1.00 93.94 175 LEU A CA 1
ATOM 1394 C C . LEU A 1 175 ? 44.360 11.564 -35.494 1.00 93.94 175 LEU A C 1
ATOM 1396 O O . LEU A 1 175 ? 44.935 12.595 -35.173 1.00 93.94 175 LEU A O 1
ATOM 1400 N N . HIS A 1 176 ? 44.678 10.384 -34.950 1.00 87.62 176 HIS A N 1
ATOM 1401 C CA . HIS A 1 176 ? 45.682 10.194 -33.895 1.00 87.62 176 HIS A CA 1
ATOM 1402 C C . HIS A 1 176 ? 45.479 11.058 -32.631 1.00 87.62 176 HIS A C 1
ATOM 1404 O O . HIS A 1 176 ? 46.353 11.112 -31.774 1.00 87.62 176 HIS A O 1
ATOM 1410 N N . THR A 1 177 ? 44.294 11.646 -32.445 1.00 86.88 177 THR A N 1
ATOM 1411 C CA . THR A 1 177 ? 43.898 12.455 -31.277 1.00 86.88 177 THR A CA 1
ATOM 1412 C C . THR A 1 177 ? 43.356 11.611 -30.125 1.00 86.88 177 THR A C 1
ATOM 1414 O O . THR A 1 177 ? 42.726 12.110 -29.192 1.00 86.88 177 THR A O 1
ATOM 1417 N N . THR A 1 178 ? 43.563 10.295 -30.181 1.00 85.31 178 THR A N 1
ATOM 1418 C CA . THR A 1 178 ? 43.175 9.408 -29.087 1.00 85.31 178 THR A CA 1
ATOM 1419 C C . THR A 1 178 ? 44.014 9.768 -27.865 1.00 85.31 178 THR A C 1
ATOM 1421 O O . THR A 1 178 ? 45.239 9.716 -27.941 1.00 85.31 178 THR A O 1
ATOM 1424 N N . ALA A 1 179 ? 43.376 10.113 -26.744 1.00 76.62 179 ALA A N 1
ATOM 1425 C CA . ALA A 1 179 ? 44.093 10.411 -25.508 1.00 76.62 179 ALA A CA 1
ATOM 1426 C C . ALA A 1 179 ? 44.975 9.211 -25.112 1.00 76.62 179 ALA A C 1
ATOM 1428 O O . ALA A 1 179 ? 44.464 8.133 -24.797 1.00 76.62 179 ALA A O 1
ATOM 1429 N N . LYS A 1 180 ? 46.297 9.391 -25.163 1.00 64.31 180 LYS A N 1
ATOM 1430 C CA . LYS A 1 180 ? 47.288 8.441 -24.653 1.00 64.31 180 LYS A CA 1
ATOM 1431 C C . LYS A 1 180 ? 47.731 8.957 -23.291 1.00 64.31 180 LYS A C 1
ATOM 1433 O O . LYS A 1 180 ? 48.151 10.100 -23.196 1.00 64.31 180 LYS A O 1
ATOM 1438 N N . HIS A 1 181 ? 47.589 8.127 -22.260 1.00 62.03 181 HIS A N 1
ATOM 1439 C CA . HIS A 1 181 ? 47.946 8.454 -20.876 1.00 62.03 181 HIS A CA 1
ATOM 1440 C C . HIS A 1 181 ? 47.283 9.736 -20.353 1.00 62.03 181 HIS A C 1
ATOM 1442 O O . HIS A 1 181 ? 47.900 10.789 -20.227 1.00 62.03 181 HIS A O 1
ATOM 1448 N N . LEU A 1 182 ? 46.012 9.629 -19.955 1.00 59.56 182 LEU A N 1
ATOM 1449 C CA . LEU A 1 182 ? 45.519 10.527 -18.914 1.00 59.56 182 LEU A CA 1
ATOM 1450 C C . LEU A 1 182 ? 46.304 10.170 -17.649 1.00 59.56 182 LEU A C 1
ATOM 1452 O O . LEU A 1 182 ? 45.980 9.183 -16.988 1.00 59.56 182 LEU A O 1
ATOM 1456 N N . ASN A 1 183 ? 47.382 10.900 -17.361 1.00 50.91 183 ASN A N 1
ATOM 1457 C CA . ASN A 1 183 ? 48.097 10.766 -16.099 1.00 50.91 183 ASN A CA 1
ATOM 1458 C C . ASN A 1 183 ? 47.053 10.856 -14.982 1.00 50.91 183 ASN A C 1
ATOM 1460 O O . ASN A 1 183 ? 46.410 11.892 -14.814 1.00 50.91 183 ASN A O 1
ATOM 1464 N N . ALA A 1 184 ? 46.864 9.774 -14.220 1.00 50.56 184 ALA A N 1
ATOM 1465 C CA . ALA A 1 184 ? 45.905 9.671 -13.113 1.00 50.56 184 ALA A CA 1
ATOM 1466 C C . ALA A 1 184 ? 46.271 10.571 -11.901 1.00 50.56 184 ALA A C 1
ATOM 1468 O O . ALA A 1 184 ? 45.955 10.262 -10.746 1.00 50.56 184 ALA A O 1
ATOM 1469 N N . GLY A 1 185 ? 46.991 11.665 -12.161 1.00 49.25 185 GLY A N 1
ATOM 1470 C CA . GLY A 1 185 ? 47.457 12.668 -11.215 1.00 49.25 185 GLY A CA 1
ATOM 1471 C C . GLY A 1 185 ? 46.664 13.976 -11.260 1.00 49.25 185 GLY A C 1
ATOM 1472 O O . GLY A 1 185 ? 46.495 14.577 -10.213 1.00 49.25 185 GLY A O 1
ATOM 1473 N N . SER A 1 186 ? 46.087 14.396 -12.394 1.00 46.81 186 SER A N 1
ATOM 1474 C CA . SER A 1 186 ? 45.443 15.726 -12.479 1.00 46.81 186 SER A CA 1
ATOM 1475 C C . SER A 1 186 ? 43.988 15.789 -11.991 1.00 46.81 186 SER A C 1
ATOM 1477 O O . SER A 1 186 ? 43.404 16.866 -11.934 1.00 46.81 186 SER A O 1
ATOM 1479 N N . CYS A 1 187 ? 43.377 14.656 -11.622 1.00 46.59 187 CYS A N 1
ATOM 1480 C CA . CYS A 1 187 ? 41.976 14.603 -11.171 1.00 46.59 187 CYS A CA 1
ATOM 1481 C C . CYS A 1 187 ? 41.822 14.374 -9.651 1.00 46.59 187 CYS A C 1
ATOM 1483 O O . CYS A 1 187 ? 40.703 14.272 -9.148 1.00 46.59 187 CYS A O 1
ATOM 1485 N N . ARG A 1 188 ? 42.925 14.289 -8.889 1.00 46.12 188 ARG A N 1
ATOM 1486 C CA . ARG A 1 188 ? 42.858 14.150 -7.422 1.00 46.12 188 ARG A CA 1
ATOM 1487 C C . ARG A 1 188 ? 42.616 15.476 -6.684 1.00 46.12 188 ARG A C 1
ATOM 1489 O O . ARG A 1 188 ? 42.040 15.430 -5.602 1.00 46.12 188 ARG A O 1
ATOM 1496 N N . ASP A 1 189 ? 42.879 16.623 -7.307 1.00 47.16 189 ASP A N 1
ATOM 1497 C CA . ASP A 1 189 ? 42.771 17.942 -6.651 1.00 47.16 189 ASP A CA 1
ATOM 1498 C C . ASP A 1 189 ? 41.357 18.548 -6.613 1.00 47.16 189 ASP A C 1
ATOM 1500 O O . ASP A 1 189 ? 41.132 19.585 -5.992 1.00 47.16 189 ASP A O 1
ATOM 1504 N N . ALA A 1 190 ? 40.359 17.907 -7.229 1.00 49.50 190 ALA A N 1
ATOM 1505 C CA . ALA A 1 190 ? 38.983 18.417 -7.229 1.00 49.50 190 ALA A CA 1
ATOM 1506 C C . ALA A 1 190 ? 38.144 17.968 -6.014 1.00 49.50 190 ALA A C 1
ATOM 1508 O O . ALA A 1 190 ? 37.030 18.457 -5.837 1.00 49.50 190 ALA A O 1
ATOM 1509 N N . ARG A 1 191 ? 38.648 17.052 -5.172 1.00 46.41 191 ARG A N 1
ATOM 1510 C CA . ARG A 1 191 ? 37.911 16.550 -3.992 1.00 46.41 191 ARG A CA 1
ATOM 1511 C C . ARG A 1 191 ? 38.115 17.355 -2.704 1.00 46.41 191 ARG A C 1
ATOM 1513 O O . ARG A 1 191 ? 37.321 17.180 -1.792 1.00 46.41 191 ARG A O 1
ATOM 1520 N N . ASN A 1 192 ? 39.083 18.274 -2.656 1.00 45.28 192 ASN A N 1
ATOM 1521 C CA . ASN A 1 192 ? 39.396 19.059 -1.449 1.00 45.28 192 ASN A CA 1
ATOM 1522 C C . ASN A 1 192 ? 38.979 20.540 -1.533 1.00 45.28 192 ASN A C 1
ATOM 1524 O O . ASN A 1 192 ? 39.502 21.364 -0.797 1.00 45.28 192 ASN A O 1
ATOM 1528 N N . ARG A 1 193 ? 38.046 20.908 -2.424 1.00 44.47 193 ARG A N 1
ATOM 1529 C CA . ARG A 1 193 ? 37.558 22.301 -2.552 1.00 44.47 193 ARG A CA 1
ATOM 1530 C C . ARG A 1 193 ? 36.227 22.569 -1.829 1.00 44.47 193 ARG A C 1
ATOM 1532 O O . ARG A 1 193 ? 35.660 23.642 -1.975 1.00 44.47 193 ARG A O 1
ATOM 1539 N N . TRP A 1 194 ? 35.733 21.590 -1.075 1.00 47.38 194 TRP A N 1
ATOM 1540 C CA . TRP A 1 194 ? 34.500 21.679 -0.285 1.00 47.38 194 TRP A CA 1
ATOM 1541 C C . TRP A 1 194 ? 34.685 21.012 1.088 1.00 47.38 194 TRP A C 1
ATOM 1543 O O . TRP A 1 194 ? 33.887 20.162 1.481 1.00 47.38 194 TRP A O 1
ATOM 1553 N N . GLN A 1 195 ? 35.777 21.354 1.773 1.00 42.72 195 GLN A N 1
ATOM 1554 C CA . GLN A 1 195 ? 35.916 21.226 3.226 1.00 42.72 195 GLN A CA 1
ATOM 1555 C C . GLN A 1 195 ? 36.213 22.606 3.795 1.00 42.72 195 GLN A C 1
ATOM 1557 O O . GLN A 1 195 ? 36.938 23.356 3.101 1.00 42.72 195 GLN A O 1
#

Radius of gyration: 36.41 Å; chains: 1; bounding box: 95×44×95 Å